Protein AF-0000000074167700 (afdb_homodimer)

Structure (mmCIF, N/CA/C/O backbone):
data_AF-0000000074167700-model_v1
#
loop_
_entity.id
_entity.type
_entity.pdbx_description
1 polymer 'Transcriptional regulator CadC'
#
loop_
_atom_site.group_PDB
_atom_site.id
_atom_site.type_symbol
_atom_site.label_atom_id
_atom_site.label_alt_id
_atom_site.label_comp_id
_atom_site.label_asym_id
_atom_site.label_entity_id
_atom_site.label_seq_id
_atom_site.pdbx_PDB_ins_code
_atom_site.Cartn_x
_atom_site.Cartn_y
_atom_site.Cartn_z
_atom_site.occupancy
_atom_site.B_iso_or_equiv
_atom_site.auth_seq_id
_atom_site.auth_comp_id
_atom_site.auth_asym_id
_atom_site.auth_atom_id
_atom_site.pdbx_PDB_model_num
ATOM 1 N N . MET A 1 1 ? 6.516 13.195 29.438 1 37.47 1 MET A N 1
ATOM 2 C CA . MET A 1 1 ? 7.531 13.234 28.391 1 37.47 1 MET A CA 1
ATOM 3 C C . MET A 1 1 ? 7.102 14.156 27.25 1 37.47 1 MET A C 1
ATOM 5 O O . MET A 1 1 ? 6.02 13.992 26.688 1 37.47 1 MET A O 1
ATOM 9 N N . SER A 1 2 ? 7.242 15.484 27.219 1 45.03 2 SER A N 1
ATOM 10 C CA . SER A 1 2 ? 7.039 16.531 26.219 1 45.03 2 SER A CA 1
ATOM 11 C C . SER A 1 2 ? 7.277 15.992 24.812 1 45.03 2 SER A C 1
ATOM 13 O O . SER A 1 2 ? 8.391 15.57 24.469 1 45.03 2 SER A O 1
ATOM 15 N N . TYR A 1 3 ? 6.512 15.07 24.344 1 54.78 3 TYR A N 1
ATOM 16 C CA . TYR A 1 3 ? 6.949 14.422 23.109 1 54.78 3 TYR A CA 1
ATOM 17 C C . TYR A 1 3 ? 7.379 15.453 22.078 1 54.78 3 TYR A C 1
ATOM 19 O O . TYR A 1 3 ? 6.617 16.375 21.75 1 54.78 3 TYR A O 1
ATOM 27 N N . GLU A 1 4 ? 8.68 15.789 22.125 1 70.62 4 GLU A N 1
ATOM 28 C CA . GLU A 1 4 ? 9.344 16.75 21.25 1 70.62 4 GLU A CA 1
ATOM 29 C C . GLU A 1 4 ? 8.758 16.719 19.844 1 70.62 4 GLU A C 1
ATOM 31 O O . GLU A 1 4 ? 8.984 17.625 19.047 1 70.62 4 GLU A O 1
ATOM 36 N N . ASN A 1 5 ? 7.805 15.938 19.641 1 80.5 5 ASN A N 1
ATOM 37 C CA . ASN A 1 5 ? 7.301 15.812 18.281 1 80.5 5 ASN A CA 1
ATOM 38 C C . ASN A 1 5 ? 5.828 16.203 18.188 1 80.5 5 ASN A C 1
ATOM 40 O O . ASN A 1 5 ? 5.141 15.852 17.234 1 80.5 5 ASN A O 1
ATOM 44 N N . ALA A 1 6 ? 5.344 16.875 19.312 1 86.44 6 ALA A N 1
ATOM 45 C CA . ALA A 1 6 ? 3.938 17.281 19.328 1 86.44 6 ALA A CA 1
ATOM 46 C C . ALA A 1 6 ? 3.789 18.766 19.625 1 86.44 6 ALA A C 1
ATOM 48 O O . ALA A 1 6 ? 4.719 19.391 20.141 1 86.44 6 ALA A O 1
ATOM 49 N N . CYS A 1 7 ? 2.598 19.266 19.312 1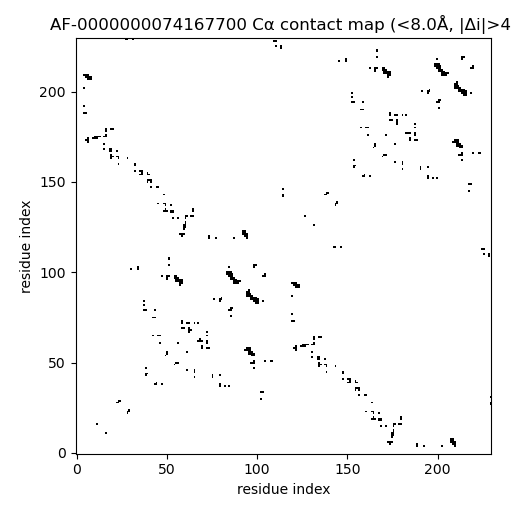 89.69 7 CYS A N 1
ATOM 50 C CA . CYS A 1 7 ? 2.283 20.656 19.656 1 89.69 7 CYS A CA 1
ATOM 51 C C . CYS A 1 7 ? 2.119 20.812 21.156 1 89.69 7 CYS A C 1
ATOM 53 O O . CYS A 1 7 ? 1.635 19.906 21.844 1 89.69 7 CYS A O 1
ATOM 55 N N . ASP A 1 8 ? 2.506 21.953 21.656 1 90.19 8 ASP A N 1
ATOM 56 C CA . ASP A 1 8 ? 2.359 22.25 23.062 1 90.19 8 ASP A CA 1
ATOM 57 C C . ASP A 1 8 ? 0.959 22.781 23.375 1 90.19 8 ASP A C 1
ATOM 59 O O . ASP A 1 8 ? 0.579 22.906 24.547 1 90.19 8 ASP A O 1
ATOM 63 N N . VAL A 1 9 ? 0.253 23.156 22.359 1 90.5 9 VAL A N 1
ATOM 64 C CA . VAL A 1 9 ? -1.129 23.609 22.469 1 90.5 9 VAL A CA 1
ATOM 65 C C . VAL A 1 9 ? -1.989 22.891 21.438 1 90.5 9 VAL A C 1
ATOM 67 O O . VAL A 1 9 ? -1.472 22.359 20.438 1 90.5 9 VAL A O 1
ATOM 70 N N . ILE A 1 10 ? -3.318 22.812 21.781 1 90.69 10 ILE A N 1
ATOM 71 C CA . ILE A 1 10 ? -4.234 22.234 20.797 1 90.69 10 ILE A CA 1
ATOM 72 C C . ILE A 1 10 ? -4.766 23.328 19.891 1 90.69 10 ILE A C 1
ATOM 74 O O . ILE A 1 10 ? -5.438 24.266 20.344 1 90.69 10 ILE A O 1
ATOM 78 N N . TYR A 1 11 ? -4.395 23.281 18.672 1 92.56 11 TYR A N 1
ATOM 79 C CA . TYR A 1 11 ? -4.828 24.25 17.672 1 92.56 11 TYR A CA 1
ATOM 80 C C . TYR A 1 11 ? -5.109 23.562 16.344 1 92.56 11 TYR A C 1
ATOM 82 O O . TYR A 1 11 ? -4.355 22.688 15.914 1 92.56 11 TYR A O 1
ATOM 90 N N . VAL A 1 12 ? -6.25 24.047 15.75 1 94.75 12 VAL A N 1
ATOM 91 C CA . VAL A 1 12 ? -6.652 23.406 14.5 1 94.75 12 VAL A CA 1
ATOM 92 C C . VAL A 1 12 ? -6.73 24.453 13.391 1 94.75 12 VAL A C 1
ATOM 94 O O . VAL A 1 12 ? -7.32 25.516 13.578 1 94.75 12 VAL A O 1
ATOM 97 N N . HIS A 1 13 ? -6.031 24.203 12.312 1 97.25 13 HIS A N 1
ATOM 98 C CA . HIS A 1 13 ? -6.191 25 11.102 1 97.25 13 HIS A CA 1
ATOM 99 C C . HIS A 1 13 ? -7.344 24.469 10.25 1 97.25 13 HIS A C 1
ATOM 101 O O . HIS A 1 13 ? -7.148 23.625 9.383 1 97.25 13 HIS A O 1
ATOM 107 N N . GLU A 1 14 ? -8.414 25.062 10.375 1 97.19 14 GLU A N 1
ATOM 108 C CA . GLU A 1 14 ? -9.656 24.547 9.797 1 97.19 14 GLU A CA 1
ATOM 109 C C . GLU A 1 14 ? -9.547 24.438 8.273 1 97.19 14 GLU A C 1
ATOM 111 O O . GLU A 1 14 ? -10.016 23.469 7.684 1 97.19 14 GLU A O 1
ATOM 116 N N . ASP A 1 15 ? -8.961 25.422 7.688 1 97.62 15 ASP A N 1
ATOM 117 C CA . ASP A 1 15 ? -8.852 25.438 6.23 1 97.62 15 ASP A CA 1
ATOM 118 C C . ASP A 1 15 ? -8 24.266 5.742 1 97.62 15 ASP A C 1
ATOM 120 O O . ASP A 1 15 ? -8.383 23.562 4.801 1 97.62 15 ASP A O 1
ATOM 124 N N . LYS A 1 16 ? -6.887 24.016 6.348 1 97.69 16 LYS A N 1
ATOM 125 C CA . LYS A 1 16 ? -6.008 22.922 5.973 1 97.69 16 LYS A CA 1
ATOM 126 C C . LYS A 1 16 ? -6.691 21.578 6.191 1 97.69 16 LYS A C 1
ATOM 128 O O . LYS A 1 16 ? -6.605 20.672 5.344 1 97.69 16 LYS A O 1
ATOM 133 N N . VAL A 1 17 ? -7.395 21.438 7.297 1 98.19 17 VAL A N 1
ATOM 134 C CA . VAL A 1 17 ? -8.078 20.203 7.637 1 98.19 17 VAL A CA 1
ATOM 135 C C . VAL A 1 17 ? -9.188 19.922 6.617 1 98.19 17 VAL A C 1
ATOM 137 O O . VAL A 1 17 ? -9.297 18.797 6.105 1 98.19 17 VAL A O 1
ATOM 140 N N . ASN A 1 18 ? -9.922 20.922 6.309 1 98 18 ASN A N 1
ATOM 141 C CA . ASN A 1 18 ? -11.016 20.781 5.355 1 98 18 ASN A CA 1
ATOM 142 C C . ASN A 1 18 ? -10.5 20.422 3.961 1 98 18 ASN A C 1
ATOM 144 O O . ASN A 1 18 ? -11.102 19.609 3.262 1 98 18 ASN A O 1
ATOM 148 N N . ASN A 1 19 ? -9.438 21.031 3.576 1 97.56 19 ASN A N 1
ATOM 149 C CA . ASN A 1 19 ? -8.836 20.734 2.283 1 97.56 19 ASN A CA 1
ATOM 150 C C . ASN A 1 19 ? -8.352 19.297 2.211 1 97.56 19 ASN A C 1
ATOM 152 O O . ASN A 1 19 ? -8.594 18.609 1.219 1 97.56 19 ASN A O 1
ATOM 156 N N . ALA A 1 20 ? -7.723 18.891 3.227 1 97.25 20 ALA A N 1
ATOM 157 C CA . ALA A 1 20 ? -7.227 17.531 3.281 1 97.25 20 ALA A CA 1
ATOM 158 C C . ALA A 1 20 ? -8.375 16.516 3.271 1 97.25 20 ALA A C 1
ATOM 160 O O . ALA A 1 20 ? -8.32 15.516 2.564 1 97.25 20 ALA A O 1
ATOM 161 N N . LEU A 1 21 ? -9.383 16.812 4.043 1 97.38 21 LEU A N 1
ATOM 162 C CA . LEU A 1 21 ? -10.531 15.906 4.109 1 97.38 21 LEU A CA 1
ATOM 163 C C . LEU A 1 21 ? -11.227 15.82 2.758 1 97.38 21 LEU A C 1
ATOM 165 O O . LEU A 1 21 ? -11.633 14.734 2.334 1 97.38 21 LEU A O 1
ATOM 169 N N . SER A 1 22 ? -11.359 17 2.164 1 97.25 22 SER A N 1
ATOM 170 C CA . SER A 1 22 ? -11.961 17 0.836 1 97.25 22 SER A CA 1
ATOM 171 C C . SER A 1 22 ? -11.133 16.203 -0.157 1 97.25 22 SER A C 1
ATOM 173 O O . SER A 1 22 ? -11.688 15.469 -0.984 1 97.25 22 SER A O 1
ATOM 175 N N . PHE A 1 23 ? -9.852 16.344 -0.097 1 94.88 23 PHE A N 1
ATOM 176 C CA . PHE A 1 23 ? -8.953 15.594 -0.974 1 94.88 23 PHE A CA 1
ATOM 177 C C . PHE A 1 23 ? -9.078 14.094 -0.734 1 94.88 23 PHE A C 1
ATOM 179 O O . PHE A 1 23 ? -9.133 13.312 -1.685 1 94.88 23 PHE A O 1
ATOM 186 N N . LEU A 1 24 ? -9.195 13.656 0.536 1 94.31 24 LEU A N 1
ATOM 187 C CA . LEU A 1 24 ? -9.297 12.242 0.884 1 94.31 24 LEU A CA 1
ATOM 188 C C . LEU A 1 24 ? -10.617 11.656 0.403 1 94.31 24 LEU A C 1
ATOM 190 O O . LEU A 1 24 ? -10.719 10.461 0.146 1 94.31 24 LEU A O 1
ATOM 194 N N . GLU A 1 25 ? -11.57 12.555 0.223 1 95.12 25 GLU A N 1
ATOM 195 C CA . GLU A 1 25 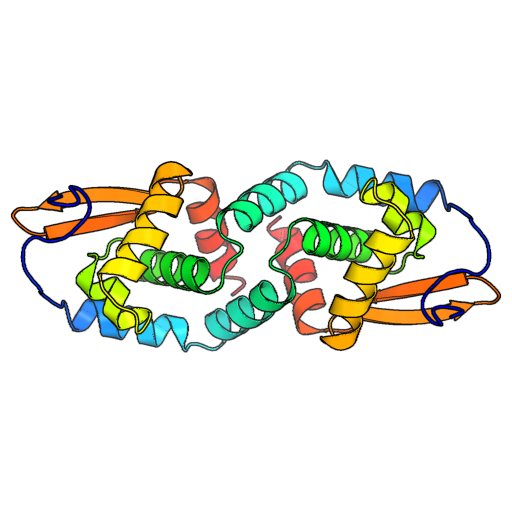? -12.906 12.086 -0.137 1 95.12 25 GLU A CA 1
ATOM 196 C C . GLU A 1 25 ? -13.094 12.07 -1.651 1 95.12 25 GLU A C 1
ATOM 198 O O . GLU A 1 25 ? -14.117 11.602 -2.15 1 95.12 25 GLU A O 1
ATOM 203 N N . ASP A 1 26 ? -12.102 12.609 -2.279 1 92.31 26 ASP A N 1
ATOM 204 C CA . ASP A 1 26 ? -12.273 12.617 -3.729 1 92.31 26 ASP A CA 1
ATOM 205 C C . ASP A 1 26 ? -12.156 11.203 -4.301 1 92.31 26 ASP A C 1
ATOM 207 O O . ASP A 1 26 ? -11.617 10.305 -3.648 1 92.31 26 ASP A O 1
ATOM 211 N N . ASP A 1 27 ? -12.672 10.953 -5.516 1 88.25 27 ASP A N 1
ATOM 212 C CA . ASP A 1 27 ? -12.805 9.617 -6.098 1 88.25 27 ASP A CA 1
ATOM 213 C C . ASP A 1 27 ? -11.43 8.969 -6.281 1 88.25 27 ASP A C 1
ATOM 215 O O . ASP A 1 27 ? -11.266 7.781 -5.992 1 88.25 27 ASP A O 1
ATOM 219 N N . LYS A 1 28 ? -10.531 9.695 -6.656 1 85.75 28 LYS A N 1
ATOM 220 C CA . LYS A 1 28 ? -9.195 9.156 -6.914 1 85.75 28 LYS A CA 1
ATOM 221 C C . LYS A 1 28 ? -8.523 8.703 -5.621 1 85.75 28 LYS A C 1
ATOM 223 O O . LYS A 1 28 ? -7.973 7.602 -5.555 1 85.75 28 LYS A O 1
ATOM 228 N N . SER A 1 29 ? -8.594 9.562 -4.633 1 89.19 29 SER A N 1
ATOM 229 C CA . SER A 1 29 ? -7.992 9.242 -3.344 1 89.19 29 SER A CA 1
ATOM 230 C C . SER A 1 29 ? -8.688 8.039 -2.699 1 89.19 29 SER A C 1
ATOM 232 O O . SER A 1 29 ? -8.023 7.148 -2.168 1 89.19 29 SER A O 1
ATOM 234 N N . LYS A 1 30 ? -9.914 8.047 -2.814 1 90.19 30 LYS A N 1
ATOM 235 C CA . LYS A 1 30 ? -10.688 6.945 -2.248 1 90.19 30 LYS A CA 1
ATOM 236 C C . LYS A 1 30 ? -10.336 5.625 -2.928 1 90.19 30 LYS A C 1
ATOM 238 O O . LYS A 1 30 ? -10.195 4.598 -2.262 1 90.19 30 LYS A O 1
ATOM 243 N N . LYS A 1 31 ? -10.258 5.664 -4.203 1 86.69 31 LYS A N 1
ATOM 244 C CA . LYS A 1 31 ? -9.898 4.465 -4.953 1 86.69 31 LYS A CA 1
ATOM 245 C C . LYS A 1 31 ? -8.516 3.961 -4.555 1 86.69 31 LYS A C 1
ATOM 247 O O . LYS A 1 31 ? -8.328 2.762 -4.344 1 86.69 31 LYS A O 1
ATOM 252 N N . LEU A 1 32 ? -7.641 4.852 -4.43 1 86.69 32 LEU A N 1
ATOM 253 C CA . LEU A 1 32 ? -6.277 4.504 -4.043 1 86.69 32 LEU A CA 1
ATOM 254 C C . LEU A 1 32 ? -6.25 3.891 -2.646 1 86.69 32 LEU A C 1
ATOM 256 O O . LEU A 1 32 ? -5.605 2.863 -2.428 1 86.69 32 LEU A O 1
ATOM 260 N N . LEU A 1 33 ? -6.965 4.5 -1.766 1 89.38 33 LEU A N 1
ATOM 261 C CA . LEU A 1 33 ? -7.02 4.02 -0.39 1 89.38 33 LEU A CA 1
ATOM 262 C C . LEU A 1 33 ? -7.652 2.633 -0.325 1 89.38 33 LEU A C 1
ATOM 264 O O . LEU A 1 33 ? -7.164 1.759 0.398 1 89.38 33 LEU A O 1
ATOM 268 N N . ASN A 1 34 ? -8.617 2.467 -1.117 1 88.38 34 ASN A N 1
ATOM 269 C CA . ASN A 1 34 ? -9.297 1.178 -1.15 1 88.38 34 ASN A CA 1
ATOM 270 C C . ASN A 1 34 ? -8.398 0.081 -1.711 1 88.38 34 ASN A C 1
ATOM 272 O O . ASN A 1 34 ? -8.367 -1.032 -1.184 1 88.38 34 ASN A O 1
ATOM 276 N N . ILE A 1 35 ? -7.672 0.417 -2.699 1 86.81 35 ILE A N 1
ATOM 277 C CA . ILE A 1 35 ? -6.766 -0.533 -3.334 1 86.81 35 ILE A CA 1
ATOM 278 C C . ILE A 1 35 ? -5.645 -0.901 -2.367 1 86.81 35 ILE A C 1
ATOM 280 O O . ILE A 1 35 ? -5.391 -2.082 -2.121 1 86.81 35 ILE A O 1
ATOM 284 N N . LEU A 1 36 ? -5.066 0.059 -1.82 1 86.31 36 LEU A N 1
ATOM 285 C CA . LEU A 1 36 ? -3.887 -0.182 -0.995 1 86.31 36 LEU A CA 1
ATOM 286 C C . LEU A 1 36 ? -4.27 -0.874 0.31 1 86.31 36 LEU A C 1
ATOM 288 O O . LEU A 1 36 ? -3.5 -1.682 0.837 1 86.31 36 LEU A O 1
ATOM 292 N N . LYS A 1 37 ? -5.422 -0.583 0.739 1 86.44 37 LYS A N 1
ATOM 293 C CA . LYS A 1 37 ? -5.922 -1.265 1.93 1 86.44 37 LYS A CA 1
ATOM 294 C C . LYS A 1 37 ? -6.004 -2.771 1.707 1 86.44 37 LYS A C 1
ATOM 296 O O . LYS A 1 37 ? -5.75 -3.555 2.625 1 86.44 37 LYS A O 1
ATOM 301 N N . LYS A 1 38 ? -6.262 -3.121 0.546 1 88.12 38 LYS A N 1
ATOM 302 C CA . LYS A 1 38 ? -6.461 -4.531 0.224 1 88.12 38 LYS A CA 1
ATOM 303 C C . LYS A 1 38 ? -5.125 -5.25 0.061 1 88.12 38 LYS A C 1
ATOM 305 O O . LYS A 1 38 ? -5.035 -6.461 0.28 1 88.12 38 LYS A O 1
ATOM 310 N N . ILE A 1 39 ? -4.141 -4.48 -0.244 1 89.62 39 ILE A N 1
ATOM 311 C CA . ILE A 1 39 ? -2.912 -5.172 -0.624 1 89.62 39 ILE A CA 1
ATOM 312 C C . ILE A 1 39 ? -1.733 -4.598 0.159 1 89.62 39 ILE A C 1
ATOM 314 O O . ILE A 1 39 ? -0.577 -4.77 -0.232 1 89.62 39 ILE A O 1
ATOM 318 N N . CYS A 1 40 ? -2.061 -3.895 1.203 1 86 40 CYS A N 1
ATOM 319 C CA . CYS A 1 40 ? -1.018 -3.25 1.994 1 86 40 CYS A CA 1
ATOM 320 C C . CYS A 1 40 ? -0.248 -4.273 2.818 1 86 40 CYS A C 1
ATOM 322 O O . CYS A 1 40 ? -0.392 -4.328 4.043 1 86 40 CYS A O 1
ATOM 324 N N . ASP A 1 41 ? 0.54 -5.082 2.273 1 88.56 41 ASP A N 1
ATOM 325 C CA . ASP A 1 41 ? 1.424 -6.121 2.787 1 88.56 41 ASP A CA 1
ATOM 326 C C . ASP A 1 41 ? 2.486 -6.5 1.757 1 88.56 41 ASP A C 1
ATOM 328 O O . ASP A 1 41 ? 2.186 -6.625 0.567 1 88.56 41 ASP A O 1
ATOM 332 N N . GLU A 1 42 ? 3.668 -6.598 2.264 1 89.88 42 GLU A N 1
ATOM 333 C CA . GLU A 1 42 ? 4.773 -6.848 1.343 1 89.88 42 GLU A CA 1
ATOM 334 C C . GLU A 1 42 ? 4.516 -8.102 0.506 1 89.88 42 GLU A C 1
ATOM 336 O O . GLU A 1 42 ? 4.723 -8.094 -0.709 1 89.88 42 GLU A O 1
ATOM 341 N N . LYS A 1 43 ? 4.09 -9.117 1.116 1 94.19 43 LYS A N 1
ATOM 342 C CA . LYS A 1 43 ? 3.861 -10.375 0.415 1 94.19 43 LYS A CA 1
ATOM 343 C C . LYS A 1 43 ? 2.721 -10.242 -0.59 1 94.19 43 LYS A C 1
ATOM 345 O O . LYS A 1 43 ? 2.824 -10.727 -1.721 1 94.19 43 LYS A O 1
ATOM 350 N N . LYS A 1 44 ? 1.685 -9.578 -0.143 1 94.06 44 LYS A N 1
ATOM 351 C CA . LYS A 1 44 ? 0.539 -9.375 -1.026 1 94.06 44 LYS A CA 1
ATOM 352 C C . LYS A 1 44 ? 0.921 -8.539 -2.24 1 94.06 44 LYS A C 1
ATOM 354 O O . LYS A 1 44 ? 0.472 -8.805 -3.355 1 94.06 44 LYS A O 1
ATOM 359 N N . LEU A 1 45 ? 1.735 -7.59 -1.989 1 92.88 45 LEU A N 1
ATOM 360 C CA . LEU A 1 45 ? 2.188 -6.738 -3.082 1 92.88 45 LEU A CA 1
ATOM 361 C C . LEU A 1 45 ? 3.031 -7.527 -4.078 1 92.88 45 LEU A C 1
ATOM 363 O O . LEU A 1 45 ? 2.883 -7.367 -5.289 1 92.88 45 LEU A O 1
ATOM 367 N N . LYS A 1 46 ? 3.881 -8.32 -3.578 1 95.69 46 LYS A N 1
ATOM 368 C CA . LYS A 1 46 ? 4.707 -9.148 -4.445 1 95.69 46 LYS A CA 1
ATOM 369 C C . LYS A 1 46 ? 3.854 -10.117 -5.262 1 95.69 46 LYS A C 1
ATOM 371 O O . LYS A 1 46 ? 4.117 -10.336 -6.445 1 95.69 46 LYS A O 1
ATOM 376 N N . ILE A 1 47 ? 2.869 -10.617 -4.605 1 97.19 47 ILE A N 1
ATOM 377 C CA . ILE A 1 47 ? 1.943 -11.508 -5.297 1 97.19 47 ILE A CA 1
ATOM 378 C C . ILE A 1 47 ? 1.26 -10.758 -6.438 1 97.19 47 ILE A C 1
ATOM 380 O O . ILE A 1 47 ? 1.236 -11.234 -7.574 1 97.19 47 ILE A O 1
ATOM 384 N N . ILE A 1 48 ? 0.765 -9.562 -6.125 1 95.44 48 ILE A N 1
ATOM 385 C CA . ILE A 1 48 ? 0.021 -8.773 -7.098 1 95.44 48 ILE A CA 1
ATOM 386 C C . ILE A 1 48 ? 0.928 -8.406 -8.266 1 95.44 48 ILE A C 1
ATOM 388 O O . ILE A 1 48 ? 0.555 -8.586 -9.43 1 95.44 48 ILE A O 1
ATOM 392 N N . LEU A 1 49 ? 2.094 -7.984 -8 1 93.94 49 LEU A N 1
ATOM 393 C CA . LEU A 1 49 ? 3.023 -7.602 -9.055 1 93.94 49 LEU A CA 1
ATOM 394 C C . LEU A 1 49 ? 3.406 -8.805 -9.914 1 93.94 49 LEU A C 1
ATOM 396 O O . LEU A 1 49 ? 3.533 -8.688 -11.133 1 93.94 49 LEU A O 1
ATOM 400 N N . SER A 1 50 ? 3.59 -9.945 -9.297 1 97.06 50 SER A N 1
ATOM 401 C CA . SER A 1 50 ? 3.92 -11.156 -10.031 1 97.06 50 SER A CA 1
ATOM 402 C C . SER A 1 50 ? 2.797 -11.547 -10.992 1 97.06 50 SER A C 1
ATOM 404 O O . SER A 1 50 ? 3.053 -11.961 -12.125 1 97.06 50 SER A O 1
ATOM 406 N N . LEU A 1 51 ? 1.592 -11.352 -10.547 1 96.94 51 LEU A N 1
ATOM 407 C CA . LEU A 1 51 ? 0.43 -11.719 -11.352 1 96.94 51 LEU A CA 1
ATOM 408 C C . LEU A 1 51 ? 0.183 -10.695 -12.445 1 96.94 51 LEU A C 1
ATOM 410 O O . LEU A 1 51 ? -0.412 -11.016 -13.477 1 96.94 51 LEU A O 1
ATOM 414 N N . ILE A 1 52 ? 0.568 -9.5 -12.156 1 93.69 52 ILE A N 1
ATOM 415 C CA . ILE A 1 52 ? 0.511 -8.492 -13.203 1 93.69 52 ILE A CA 1
ATOM 416 C C . ILE A 1 52 ? 1.46 -8.875 -14.336 1 93.69 52 ILE A C 1
ATOM 418 O O . ILE A 1 52 ? 1.121 -8.734 -15.516 1 93.69 52 ILE A O 1
ATOM 422 N N . LYS A 1 53 ? 2.564 -9.391 -14 1 94.19 53 LYS A N 1
ATOM 423 C CA . LYS A 1 53 ? 3.59 -9.75 -14.969 1 94.19 53 LYS A CA 1
ATOM 424 C C . LYS A 1 53 ? 3.199 -11.016 -15.734 1 94.19 53 LYS A C 1
ATOM 426 O O . LYS A 1 53 ? 3.371 -11.086 -16.953 1 94.19 53 LYS A O 1
ATOM 431 N N . GLU A 1 54 ? 2.654 -12.094 -15.109 1 96.25 54 GLU A N 1
ATOM 432 C CA . GLU A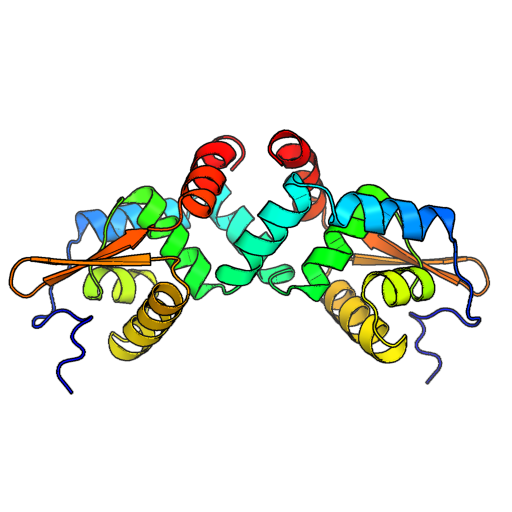 1 54 ? 2.434 -13.406 -15.703 1 96.25 54 GLU A CA 1
ATOM 433 C C . GLU A 1 54 ? 0.945 -13.703 -15.859 1 96.25 54 GLU A C 1
ATOM 435 O O . GLU A 1 54 ? 0.564 -14.781 -16.312 1 96.25 54 GLU A O 1
ATOM 440 N N . ASP A 1 55 ? 0.069 -12.766 -15.57 1 95.5 55 ASP A N 1
ATOM 441 C CA . ASP A 1 55 ? -1.383 -12.844 -15.703 1 95.5 55 ASP A CA 1
ATOM 442 C C . ASP A 1 55 ? -1.965 -13.883 -14.742 1 95.5 55 ASP A C 1
ATOM 444 O O . ASP A 1 55 ? -3.033 -13.68 -14.164 1 95.5 55 ASP A O 1
ATOM 448 N N . GLU A 1 56 ? -1.293 -15.148 -14.719 1 97.62 56 GLU A N 1
ATOM 449 C CA . GLU A 1 56 ? -1.702 -16.188 -13.781 1 97.62 56 GLU A CA 1
ATOM 450 C C . GLU A 1 56 ? -0.5 -16.984 -13.281 1 97.62 56 GLU A C 1
ATOM 452 O O . GLU A 1 56 ? 0.471 -17.188 -14.016 1 97.62 56 GLU A O 1
ATOM 457 N N . LEU A 1 57 ? -0.613 -17.484 -12.023 1 98.31 57 LEU A N 1
ATOM 458 C CA . LEU A 1 57 ? 0.416 -18.297 -11.383 1 98.31 57 LEU A CA 1
ATOM 459 C C . LEU A 1 57 ? -0.209 -19.328 -10.453 1 98.31 57 LEU A C 1
ATOM 461 O O . LEU A 1 57 ? -1.253 -19.078 -9.852 1 98.31 57 LEU A O 1
ATOM 465 N N . CYS A 1 58 ? 0.416 -20.469 -10.375 1 97.62 58 CYS A N 1
ATOM 466 C CA . CYS A 1 58 ? -0.087 -21.438 -9.422 1 97.62 58 CYS A CA 1
ATOM 467 C C . CYS A 1 58 ? 0.538 -21.234 -8.047 1 97.62 58 CYS A C 1
ATOM 469 O O . CYS A 1 58 ? 1.501 -20.484 -7.902 1 97.62 58 CYS A O 1
ATOM 471 N N . VAL A 1 59 ? 0.053 -21.891 -7.062 1 96.69 59 VAL A N 1
ATOM 472 C CA . VAL A 1 59 ? 0.49 -21.734 -5.68 1 96.69 59 VAL A CA 1
ATOM 473 C C . VAL A 1 59 ? 1.974 -22.078 -5.562 1 96.69 59 VAL A C 1
ATOM 475 O O . VAL A 1 59 ? 2.725 -21.391 -4.867 1 96.69 59 VAL A O 1
ATOM 478 N N . CYS A 1 60 ? 2.393 -23.094 -6.262 1 97.12 60 CYS A N 1
ATOM 479 C CA . CYS A 1 60 ? 3.783 -23.531 -6.223 1 97.12 60 CYS A CA 1
ATOM 480 C C . CYS A 1 60 ? 4.707 -22.438 -6.758 1 97.12 60 CYS A C 1
ATOM 482 O O . CYS A 1 60 ? 5.742 -22.141 -6.156 1 97.12 60 CYS A O 1
ATOM 484 N N . ASP A 1 61 ? 4.324 -21.906 -7.871 1 98.31 61 ASP A N 1
ATOM 485 C CA . ASP A 1 61 ? 5.109 -20.812 -8.453 1 98.31 61 ASP A CA 1
ATOM 486 C C . ASP A 1 61 ? 5.234 -19.641 -7.477 1 98.31 61 ASP A C 1
ATOM 488 O O . ASP A 1 61 ? 6.332 -19.125 -7.254 1 98.31 61 ASP A O 1
ATOM 492 N N . ILE A 1 62 ? 4.148 -19.25 -6.883 1 98.31 62 ILE A N 1
ATOM 493 C CA . ILE A 1 62 ? 4.098 -18.078 -6.004 1 98.31 62 ILE A CA 1
ATOM 494 C C . ILE A 1 62 ? 4.91 -18.359 -4.738 1 98.31 62 ILE A C 1
ATOM 496 O O . ILE A 1 62 ? 5.598 -17.469 -4.227 1 98.31 62 ILE A O 1
ATOM 500 N N . SER A 1 63 ? 4.812 -19.531 -4.258 1 97.81 63 SER A N 1
ATOM 501 C CA . SER A 1 63 ? 5.582 -19.906 -3.072 1 97.81 63 SER A CA 1
ATOM 502 C C . SER A 1 63 ? 7.078 -19.719 -3.303 1 97.81 63 SER A C 1
ATOM 504 O O . SER A 1 63 ? 7.793 -19.25 -2.42 1 97.81 63 SER A O 1
ATOM 506 N N . LEU A 1 64 ? 7.523 -20.078 -4.461 1 97.94 64 LEU A N 1
ATOM 507 C CA . LEU A 1 64 ? 8.93 -19.922 -4.797 1 97.94 64 LEU A CA 1
ATOM 508 C C . LEU A 1 64 ? 9.297 -18.438 -4.945 1 97.94 64 LEU A C 1
ATOM 510 O O . LEU A 1 64 ? 10.352 -18.016 -4.477 1 97.94 64 LEU A O 1
ATOM 514 N N . ILE A 1 65 ? 8.453 -17.75 -5.582 1 98.12 65 ILE A N 1
ATOM 515 C CA . ILE A 1 65 ? 8.688 -16.328 -5.801 1 98.12 65 ILE A CA 1
ATOM 516 C C . ILE A 1 65 ? 8.82 -15.609 -4.457 1 98.12 65 ILE A C 1
ATOM 518 O O . ILE A 1 65 ? 9.688 -14.75 -4.285 1 98.12 65 ILE A O 1
ATOM 522 N N . LEU A 1 66 ? 7.984 -15.969 -3.486 1 97.62 66 LEU A N 1
ATOM 523 C CA . LEU A 1 66 ? 7.934 -15.312 -2.182 1 97.62 66 LEU A CA 1
ATOM 524 C C . LEU A 1 66 ? 8.969 -15.922 -1.233 1 97.62 66 LEU A C 1
ATOM 526 O O . LEU A 1 66 ? 9.227 -15.367 -0.16 1 97.62 66 LEU A O 1
ATOM 530 N N . LYS A 1 67 ? 9.516 -17.016 -1.649 1 97.56 67 LYS A N 1
ATOM 531 C CA . LYS A 1 67 ? 10.414 -17.766 -0.778 1 97.56 67 LYS A CA 1
ATOM 532 C C . LYS A 1 67 ? 9.727 -18.125 0.535 1 97.56 67 LYS A C 1
ATOM 534 O O . LYS A 1 67 ? 10.289 -17.938 1.612 1 97.56 67 LYS A O 1
ATOM 539 N N . MET A 1 68 ? 8.555 -18.688 0.413 1 97 68 MET A N 1
ATOM 540 C CA . MET A 1 68 ? 7.73 -19.109 1.541 1 97 68 MET A CA 1
ATOM 541 C C . MET A 1 68 ? 7.199 -20.531 1.323 1 97 68 MET A C 1
ATOM 543 O O . MET A 1 68 ? 7.211 -21.031 0.199 1 97 68 MET A O 1
ATOM 547 N N . SER A 1 69 ? 6.691 -21.078 2.361 1 95.75 69 SER A N 1
ATOM 548 C CA . SER A 1 69 ? 6.078 -22.391 2.248 1 95.75 69 SER A CA 1
ATOM 549 C C . SER A 1 69 ? 4.766 -22.328 1.475 1 95.75 69 SER A C 1
ATOM 551 O O . SER A 1 69 ? 4.133 -21.266 1.403 1 95.75 69 SER A O 1
ATOM 553 N N . ILE A 1 70 ? 4.395 -23.453 0.943 1 94.62 70 ILE A N 1
ATOM 554 C CA . ILE A 1 70 ? 3.117 -23.562 0.246 1 94.62 70 ILE A CA 1
ATOM 555 C C . ILE A 1 70 ? 1.975 -23.234 1.201 1 94.62 70 ILE A C 1
ATOM 557 O O . ILE A 1 70 ? 1.024 -22.547 0.823 1 94.62 70 ILE A O 1
ATOM 561 N N . ALA A 1 71 ? 2.113 -23.625 2.398 1 93.62 71 ALA A N 1
ATOM 562 C CA . ALA A 1 71 ? 1.086 -23.375 3.404 1 93.62 71 ALA A CA 1
ATOM 563 C C . ALA A 1 71 ? 0.922 -21.891 3.662 1 93.62 71 ALA A C 1
ATOM 565 O O . ALA A 1 71 ? -0.198 -21.375 3.668 1 93.62 71 ALA A O 1
ATOM 566 N N . SER A 1 72 ? 2.01 -21.203 3.936 1 95.06 72 SER A N 1
ATOM 567 C CA . SER A 1 72 ? 1.979 -19.766 4.176 1 95.06 72 SER A CA 1
ATOM 568 C C . SER A 1 72 ? 1.481 -19 2.947 1 95.06 72 SER A C 1
ATOM 570 O O . SER A 1 72 ? 0.674 -18.078 3.066 1 95.06 72 SER A O 1
ATOM 572 N N . THR A 1 73 ? 2.02 -19.438 1.869 1 96.25 73 THR A N 1
ATOM 573 C CA . THR A 1 73 ? 1.587 -18.828 0.613 1 96.25 73 THR A CA 1
ATOM 574 C C . THR A 1 73 ? 0.084 -19.016 0.417 1 96.25 73 THR A C 1
ATOM 576 O O . THR A 1 73 ? -0.62 -18.062 0.076 1 96.25 73 THR A O 1
ATOM 579 N N . SER A 1 74 ? -0.377 -20.188 0.648 1 94 74 SER A N 1
ATOM 580 C CA . SER A 1 74 ? -1.802 -20.469 0.523 1 94 74 SER A CA 1
ATOM 581 C C . SER A 1 74 ? -2.629 -19.594 1.448 1 94 74 SER A C 1
ATOM 583 O O . SER A 1 74 ? -3.719 -19.141 1.08 1 94 74 SER A O 1
ATOM 585 N N . HIS A 1 75 ? -2.104 -19.359 2.555 1 94.88 75 HIS A N 1
ATOM 586 C CA . HIS A 1 75 ? -2.779 -18.484 3.504 1 94.88 75 HIS A CA 1
ATOM 587 C C . HIS A 1 75 ? -2.959 -17.078 2.924 1 94.88 75 HIS A C 1
ATOM 589 O O . HIS A 1 75 ? -4.062 -16.531 2.943 1 94.88 75 HIS A O 1
ATOM 595 N N . HIS A 1 76 ? -1.934 -16.484 2.406 1 95.5 76 HIS A N 1
ATOM 596 C CA . HIS A 1 76 ? -2.006 -15.156 1.801 1 95.5 76 HIS A CA 1
ATOM 597 C C . HIS A 1 76 ? -2.959 -15.141 0.611 1 95.5 76 HIS A C 1
ATOM 599 O O . HIS A 1 76 ? -3.738 -14.203 0.442 1 95.5 76 HIS A O 1
ATOM 605 N N . LEU A 1 77 ? -2.863 -16.188 -0.191 1 96.62 77 LEU A N 1
ATOM 606 C CA . LEU A 1 77 ? -3.729 -16.281 -1.363 1 96.62 77 LEU A CA 1
ATOM 607 C C . LEU A 1 77 ? -5.191 -16.391 -0.952 1 96.62 77 LEU A C 1
ATOM 609 O O . LEU A 1 77 ? -6.066 -15.797 -1.582 1 96.62 77 LEU A O 1
ATOM 613 N N . ARG A 1 78 ? -5.414 -17.125 0.062 1 95.25 78 ARG A N 1
ATOM 614 C CA . ARG A 1 78 ? -6.773 -17.266 0.58 1 95.25 78 ARG A CA 1
ATOM 615 C C . ARG A 1 78 ? -7.316 -15.922 1.067 1 95.25 78 ARG A C 1
ATOM 617 O O . ARG A 1 78 ? -8.477 -15.594 0.817 1 95.25 78 ARG A O 1
ATOM 624 N N . LEU A 1 79 ? -6.516 -15.211 1.786 1 94.19 79 LEU A N 1
ATOM 625 C CA . LEU A 1 79 ? -6.926 -13.898 2.266 1 94.19 79 LEU A CA 1
ATOM 626 C C . LEU A 1 79 ? -7.266 -12.977 1.099 1 94.19 79 LEU A C 1
ATOM 628 O O . LEU A 1 79 ? -8.297 -12.297 1.117 1 94.19 79 LEU A O 1
ATOM 632 N N . LEU A 1 80 ? -6.438 -12.977 0.119 1 96.12 80 LEU A N 1
ATOM 633 C CA . LEU A 1 80 ? -6.656 -12.141 -1.056 1 96.12 80 LEU A CA 1
ATOM 634 C C . LEU A 1 80 ? -7.895 -12.594 -1.823 1 96.12 80 LEU A C 1
ATOM 636 O O . LEU A 1 80 ? -8.602 -11.766 -2.404 1 96.12 80 LEU A O 1
ATOM 640 N N . TYR A 1 81 ? -8.086 -13.891 -1.833 1 96.31 81 TYR A N 1
ATOM 641 C CA . TYR A 1 81 ? -9.289 -14.445 -2.451 1 96.31 81 TYR A CA 1
ATOM 642 C C . TYR A 1 81 ? -10.539 -14.016 -1.698 1 96.31 81 TYR A C 1
ATOM 644 O O . TYR A 1 81 ? -11.508 -13.539 -2.303 1 96.31 81 TYR A O 1
ATOM 652 N N . LYS A 1 82 ? -10.523 -14.109 -0.404 1 94.81 82 LYS A N 1
ATOM 653 C CA . LYS A 1 82 ? -11.664 -13.766 0.439 1 94.81 82 LYS A CA 1
ATOM 654 C C . LYS A 1 82 ? -12 -12.281 0.317 1 94.81 82 LYS A C 1
ATOM 656 O O . LYS A 1 82 ? -13.172 -11.898 0.379 1 94.81 82 LYS A O 1
ATOM 661 N N . ASN A 1 83 ? -10.977 -11.508 0.065 1 93.31 83 ASN A N 1
ATOM 662 C CA . ASN A 1 83 ? -11.172 -10.07 -0.054 1 93.31 83 ASN A CA 1
ATOM 663 C C . ASN A 1 83 ? -11.453 -9.656 -1.496 1 93.31 83 ASN A C 1
ATOM 665 O O . ASN A 1 83 ? -11.383 -8.477 -1.836 1 93.31 83 ASN A O 1
ATOM 669 N N . GLU A 1 84 ? -11.633 -10.602 -2.334 1 95.44 84 GLU A N 1
ATOM 670 C CA . GLU A 1 84 ? -12.078 -10.414 -3.711 1 95.44 84 GLU A CA 1
ATOM 671 C C . GLU A 1 84 ? -11.008 -9.727 -4.551 1 95.44 84 GLU A C 1
ATOM 673 O O . GLU A 1 84 ? -11.32 -9.016 -5.508 1 95.44 84 GLU A O 1
ATOM 678 N N . VAL A 1 85 ? -9.836 -9.906 -4.156 1 96.81 85 VAL A N 1
ATOM 679 C CA . VAL A 1 85 ? -8.711 -9.375 -4.91 1 96.81 85 VAL A CA 1
ATOM 680 C C . VAL A 1 85 ? -8.289 -10.375 -5.984 1 96.81 85 VAL A C 1
ATOM 682 O O . VAL A 1 85 ? -8.086 -10 -7.141 1 96.81 85 VAL A O 1
ATOM 685 N N . LEU A 1 86 ? -8.211 -11.594 -5.609 1 97.88 86 LEU A N 1
ATOM 686 C CA . LEU A 1 86 ? -7.809 -12.672 -6.512 1 97.88 86 LEU A CA 1
ATOM 687 C C . LEU A 1 86 ? -8.961 -13.648 -6.742 1 97.88 86 LEU A C 1
ATOM 689 O O . LEU A 1 86 ? -9.906 -13.68 -5.957 1 97.88 86 LEU A O 1
ATOM 693 N N . ASP A 1 87 ? -8.898 -14.336 -7.742 1 97.81 87 ASP A N 1
ATOM 694 C CA . ASP A 1 87 ? -9.664 -15.547 -8.016 1 97.81 87 ASP A CA 1
ATOM 695 C C . ASP A 1 87 ? -8.773 -16.656 -8.555 1 97.81 87 ASP A C 1
ATOM 697 O O . ASP A 1 87 ? -7.578 -16.453 -8.781 1 97.81 87 ASP A O 1
ATOM 701 N N . PHE A 1 88 ? -9.297 -17.875 -8.609 1 97.12 88 PHE A N 1
ATOM 702 C CA . PHE A 1 88 ? -8.484 -18.969 -9.141 1 97.12 88 PHE A CA 1
ATOM 703 C C . PHE A 1 88 ? -9.359 -20 -9.852 1 97.12 88 PHE A C 1
ATOM 705 O O . PHE A 1 88 ? -10.578 -20 -9.695 1 97.12 88 PHE A O 1
ATOM 712 N N . TYR A 1 89 ? -8.75 -20.703 -10.703 1 96.38 89 TYR A N 1
ATOM 713 C CA . TYR A 1 89 ? -9.367 -21.875 -11.328 1 96.38 89 TYR A CA 1
ATOM 714 C C . TYR A 1 89 ? -8.438 -23.078 -11.258 1 96.38 89 TYR A C 1
ATOM 716 O O . TYR A 1 89 ? -7.234 -22.922 -11.039 1 96.38 89 TYR A O 1
ATOM 724 N N . LYS A 1 90 ? -9.062 -24.25 -11.406 1 94.12 90 LYS A N 1
ATOM 725 C CA . LYS A 1 90 ? -8.289 -25.484 -11.391 1 94.12 90 LYS A CA 1
ATOM 726 C C . LYS A 1 90 ? -8.109 -26.047 -12.805 1 94.12 90 LYS A C 1
ATOM 728 O O . LYS A 1 90 ? -9.039 -26.016 -13.609 1 94.12 90 LYS A O 1
ATOM 733 N N . ASP A 1 91 ? -6.953 -26.406 -13.07 1 93.5 91 ASP A N 1
ATOM 734 C CA . ASP A 1 91 ? -6.617 -27.188 -14.258 1 93.5 91 ASP A CA 1
ATOM 735 C C . ASP A 1 91 ? -5.918 -28.484 -13.891 1 93.5 91 ASP A C 1
ATOM 737 O O . ASP A 1 91 ? -4.715 -28.5 -13.617 1 93.5 91 ASP A O 1
ATOM 741 N N . GLY A 1 92 ? -6.723 -29.5 -13.906 1 92.69 92 GLY A N 1
ATOM 742 C CA . GLY A 1 92 ? -6.188 -30.734 -13.383 1 92.69 92 GLY A CA 1
ATOM 743 C C . GLY A 1 92 ? -5.816 -30.656 -11.914 1 92.69 92 GLY A C 1
ATOM 744 O O . GLY A 1 92 ? -6.656 -30.328 -11.07 1 92.69 92 GLY A O 1
ATOM 745 N N . LYS A 1 93 ? -4.531 -30.891 -11.664 1 93.12 93 LYS A N 1
ATOM 746 C CA . LYS A 1 93 ? -4.043 -30.906 -10.281 1 93.12 93 LYS A CA 1
ATOM 747 C C . LYS A 1 93 ? -3.48 -29.531 -9.891 1 93.12 93 LYS A C 1
ATOM 749 O O . LYS A 1 93 ? -2.934 -29.375 -8.797 1 93.12 93 LYS A O 1
ATOM 754 N N . MET A 1 94 ? -3.646 -28.641 -10.742 1 94.5 94 MET A N 1
ATOM 755 C CA . MET A 1 94 ? -3.033 -27.344 -10.523 1 94.5 94 MET A CA 1
ATOM 756 C C . MET A 1 94 ? -4.094 -26.281 -10.203 1 94.5 94 MET A C 1
ATOM 758 O O . MET A 1 94 ? -5.176 -26.297 -10.789 1 94.5 94 MET A O 1
ATOM 762 N N . ALA A 1 95 ? -3.803 -25.422 -9.258 1 95.94 95 ALA A N 1
ATOM 763 C CA . ALA A 1 95 ? -4.625 -24.25 -8.977 1 95.94 95 ALA A CA 1
ATOM 764 C C . ALA A 1 95 ? -3.938 -22.969 -9.438 1 95.94 95 ALA A C 1
ATOM 766 O O . ALA A 1 95 ? -2.865 -22.609 -8.945 1 95.94 95 ALA A O 1
ATOM 767 N N . TYR A 1 96 ? -4.605 -22.25 -10.352 1 97.31 96 TYR A N 1
ATOM 768 C CA . TYR A 1 96 ? -4.02 -21.047 -10.922 1 97.31 96 TYR A CA 1
ATOM 769 C C . TYR A 1 96 ? -4.766 -19.797 -10.453 1 97.31 96 TYR A C 1
ATOM 771 O O . TYR A 1 96 ? -5.988 -19.719 -10.586 1 97.31 96 TYR A O 1
ATOM 779 N N . TYR A 1 97 ? -3.971 -18.859 -9.914 1 98.06 97 TYR A N 1
ATOM 780 C CA . TYR A 1 97 ? -4.523 -17.609 -9.398 1 98.06 97 TYR A CA 1
ATOM 781 C C . TYR A 1 97 ? -4.328 -16.484 -10.398 1 98.06 97 TYR A C 1
ATOM 783 O O . TYR A 1 97 ? -3.35 -16.469 -11.141 1 98.06 97 TYR A O 1
ATOM 791 N N . PHE A 1 98 ? -5.293 -15.547 -10.367 1 97.94 98 PHE A N 1
ATOM 792 C CA . PHE A 1 98 ? -5.234 -14.344 -11.188 1 97.94 98 PHE A CA 1
ATOM 793 C C . PHE A 1 98 ? -5.93 -13.18 -10.492 1 97.94 98 PHE A C 1
ATOM 795 O O . PHE A 1 98 ? -6.699 -13.383 -9.555 1 97.94 98 PHE A O 1
ATOM 802 N N . ILE A 1 99 ? -5.641 -11.984 -10.891 1 97.38 99 ILE A N 1
ATOM 803 C CA . ILE A 1 99 ? -6.238 -10.797 -10.281 1 97.38 99 ILE A CA 1
ATOM 804 C C . ILE A 1 99 ? -7.684 -10.648 -10.758 1 97.38 99 ILE A C 1
ATOM 806 O O . ILE A 1 99 ? -7.945 -10.586 -11.961 1 97.38 99 ILE A O 1
ATOM 810 N N . LYS A 1 100 ? -8.531 -10.648 -9.812 1 97.25 100 LYS A N 1
ATOM 811 C CA . LYS A 1 100 ? -9.953 -10.516 -10.086 1 97.25 100 LYS A CA 1
ATOM 812 C C . LYS A 1 100 ? -10.398 -9.062 -10.031 1 97.25 100 LYS A C 1
ATOM 814 O O . LYS A 1 100 ? -11.25 -8.633 -10.812 1 97.25 100 LYS A O 1
ATOM 819 N N . ASP A 1 101 ? -9.852 -8.297 -9.156 1 95.75 101 ASP A N 1
ATOM 820 C CA . ASP A 1 101 ? -10.234 -6.91 -8.906 1 95.75 101 ASP A CA 1
ATOM 821 C C . ASP A 1 101 ? -9.797 -6.004 -10.055 1 95.75 101 ASP A C 1
ATOM 823 O O . ASP A 1 101 ? -8.609 -5.742 -10.234 1 95.75 101 ASP A O 1
ATOM 827 N N . ASP A 1 102 ? -10.711 -5.461 -10.742 1 92.5 102 ASP A N 1
ATOM 828 C CA . ASP A 1 102 ? -10.438 -4.629 -11.906 1 92.5 102 ASP A CA 1
ATOM 829 C C . ASP A 1 102 ? -9.734 -3.334 -11.508 1 92.5 102 ASP A C 1
ATOM 831 O O . ASP A 1 102 ? -8.914 -2.809 -12.266 1 92.5 102 ASP A O 1
ATOM 835 N N . GLU A 1 103 ? -10.117 -2.857 -10.383 1 89.5 103 GLU A N 1
ATOM 836 C CA . GLU A 1 103 ? -9.508 -1.61 -9.93 1 89.5 103 GLU A CA 1
ATOM 837 C C . GLU A 1 103 ? -8.008 -1.782 -9.695 1 89.5 103 GLU A C 1
ATOM 839 O O . GLU A 1 103 ? -7.215 -0.92 -10.078 1 89.5 103 GLU A O 1
ATOM 844 N N . ILE A 1 104 ? -7.695 -2.92 -9.133 1 91.06 104 ILE A N 1
ATOM 845 C CA . ILE A 1 104 ? -6.289 -3.207 -8.875 1 91.06 104 ILE A CA 1
ATOM 846 C C . ILE A 1 104 ? -5.559 -3.422 -10.203 1 91.06 104 ILE A C 1
ATOM 848 O O . ILE A 1 104 ? -4.457 -2.9 -10.398 1 91.06 104 ILE A O 1
ATOM 852 N N . ARG A 1 105 ? -6.137 -4.133 -11.055 1 90 105 ARG A N 1
ATOM 853 C CA . ARG A 1 105 ? -5.535 -4.375 -12.367 1 90 105 ARG A CA 1
ATOM 854 C C . ARG A 1 105 ? -5.281 -3.064 -13.102 1 90 105 ARG A C 1
ATOM 856 O O . ARG A 1 105 ? -4.199 -2.857 -13.656 1 90 105 ARG A O 1
ATOM 863 N N . GLU A 1 106 ? -6.277 -2.252 -13.102 1 86.31 106 GLU A N 1
ATOM 864 C CA . GLU A 1 106 ? -6.184 -0.969 -13.797 1 86.31 106 GLU A CA 1
ATOM 865 C C . GLU A 1 106 ? -5.125 -0.074 -13.148 1 86.31 106 GLU A C 1
ATOM 867 O O . GLU A 1 106 ? -4.395 0.632 -13.852 1 86.31 106 GLU A O 1
ATOM 872 N N . PHE A 1 107 ? -5.137 -0.158 -11.875 1 83.31 107 PHE A N 1
ATOM 873 C CA . PHE A 1 107 ? -4.184 0.66 -11.133 1 83.31 107 PHE A CA 1
ATOM 874 C C . PHE A 1 107 ? -2.754 0.326 -11.539 1 83.31 107 PHE A C 1
ATOM 876 O O . PHE A 1 107 ? -1.952 1.225 -11.805 1 83.31 107 PHE A O 1
ATOM 883 N N . PHE A 1 108 ? -2.471 -0.91 -11.656 1 84.88 108 PHE A N 1
ATOM 884 C CA . PHE A 1 108 ? -1.096 -1.314 -11.93 1 84.88 108 PHE A CA 1
ATOM 885 C C . PHE A 1 108 ? -0.818 -1.33 -13.43 1 84.88 108 PHE A C 1
ATOM 887 O O . PHE A 1 108 ? 0.334 -1.227 -13.852 1 84.88 108 PHE A O 1
ATOM 894 N N . SER A 1 109 ? -1.822 -1.445 -14.203 1 77.31 109 SER A N 1
ATOM 895 C CA . SER A 1 109 ? -1.632 -1.358 -15.648 1 77.31 109 SER A CA 1
ATOM 896 C C . SER A 1 109 ? -1.309 0.068 -16.078 1 77.31 109 SER A C 1
ATOM 898 O O . SER A 1 109 ? -0.502 0.28 -16.984 1 77.31 109 SER A O 1
ATOM 900 N N . LYS A 1 110 ? -2.059 0.982 -15.5 1 66.31 110 LYS A N 1
ATOM 901 C CA . LYS A 1 110 ? -1.83 2.393 -15.797 1 66.31 110 LYS A CA 1
ATOM 902 C C . LYS A 1 110 ? -0.484 2.859 -15.25 1 66.31 110 LYS A C 1
ATOM 904 O O . LYS A 1 110 ? 0.168 3.723 -15.836 1 66.31 110 LYS A O 1
ATOM 909 N N . ASN A 1 111 ? -0.247 2.402 -14.172 1 60.78 111 ASN A N 1
ATOM 910 C CA . ASN A 1 111 ? 0.973 2.873 -13.523 1 60.78 111 ASN A CA 1
ATOM 911 C C . ASN A 1 111 ? 2.205 2.145 -14.055 1 60.78 111 ASN A C 1
ATOM 913 O O . ASN A 1 111 ? 3.33 2.439 -13.648 1 60.78 111 ASN A O 1
ATOM 917 N N . GLN A 1 112 ? 1.972 1.017 -14.703 1 57.94 112 GLN A N 1
ATOM 918 C CA . GLN A 1 112 ? 3.131 0.462 -15.391 1 57.94 112 GLN A CA 1
ATOM 919 C C . GLN A 1 112 ? 3.9 1.551 -16.141 1 57.94 112 GLN A C 1
ATOM 921 O O . GLN A 1 112 ? 5.121 1.461 -16.281 1 57.94 112 GLN A O 1
ATOM 926 N N . LYS A 1 113 ? 3.176 2.529 -16.5 1 47.31 113 LYS A N 1
ATOM 927 C CA . LYS A 1 113 ? 3.92 3.629 -17.109 1 47.31 113 LYS A CA 1
ATOM 928 C C . LYS A 1 113 ? 4.645 4.453 -16.047 1 47.31 113 LYS A C 1
ATOM 930 O O . LYS A 1 113 ? 5.641 5.121 -16.344 1 47.31 113 LYS A O 1
ATOM 935 N N . VAL A 1 114 ? 4.02 4.531 -15.219 1 45.47 114 VAL A N 1
ATOM 936 C CA . VAL A 1 114 ? 4.695 5.371 -14.234 1 45.47 114 VAL A CA 1
ATOM 937 C C . VAL A 1 114 ? 5.762 4.555 -13.508 1 45.47 114 VAL A C 1
ATOM 939 O O . VAL A 1 114 ? 6.809 5.086 -13.141 1 45.47 114 VAL A O 1
ATOM 942 N N . PHE A 1 115 ? 5.496 3.248 -13.375 1 42.75 115 PHE A N 1
ATOM 943 C CA . PHE A 1 115 ? 6.547 2.564 -12.625 1 42.75 115 PHE A CA 1
ATOM 944 C C . PHE A 1 115 ? 7.473 1.805 -13.562 1 42.75 115 PHE A C 1
ATOM 946 O O . PHE A 1 115 ? 7.043 1.326 -14.617 1 42.75 115 PHE A O 1
ATOM 953 N N . MET B 1 1 ? -7.367 -31.469 5.234 1 38.41 1 MET B N 1
ATOM 954 C CA . MET B 1 1 ? -8.336 -30.641 4.531 1 38.41 1 MET B CA 1
ATOM 955 C C . MET B 1 1 ? -7.793 -30.203 3.174 1 38.41 1 MET B C 1
ATOM 957 O O . MET B 1 1 ? -6.711 -29.609 3.09 1 38.41 1 MET B O 1
ATOM 961 N N . SER B 1 2 ? -7.883 -30.891 2.047 1 45.62 2 SER B N 1
ATOM 962 C CA . SER B 1 2 ? -7.512 -30.641 0.657 1 45.62 2 SER B CA 1
ATOM 963 C C . SER B 1 2 ? -7.668 -29.172 0.3 1 45.62 2 SER B C 1
ATOM 965 O O . SER B 1 2 ? -8.766 -28.625 0.384 1 45.62 2 SER B O 1
ATOM 967 N N . TYR B 1 3 ? -6.898 -28.312 0.854 1 55.25 3 TYR B N 1
ATOM 968 C CA . TYR B 1 3 ? -7.25 -26.906 0.655 1 55.25 3 TYR B CA 1
ATOM 969 C C . TYR B 1 3 ? -7.566 -26.625 -0.81 1 55.25 3 TYR B C 1
ATOM 971 O O . TYR B 1 3 ? -6.742 -26.891 -1.689 1 55.25 3 TYR B O 1
ATOM 979 N N . GLU B 1 4 ? -8.844 -26.828 -1.148 1 70.12 4 GLU B N 1
ATOM 980 C CA . GLU B 1 4 ? -9.414 -26.641 -2.48 1 70.12 4 GLU B CA 1
ATOM 981 C C . GLU B 1 4 ? -8.75 -25.484 -3.207 1 70.12 4 GLU B C 1
ATOM 983 O O . GLU B 1 4 ? -8.859 -25.359 -4.43 1 70.12 4 GLU B O 1
ATOM 988 N N . ASN B 1 5 ? -7.828 -24.891 -2.613 1 80.5 5 ASN B N 1
ATOM 989 C CA . ASN B 1 5 ? -7.242 -23.719 -3.252 1 80.5 5 ASN B CA 1
ATOM 990 C C . ASN B 1 5 ? -5.754 -23.906 -3.533 1 80.5 5 ASN B C 1
ATOM 992 O O . ASN B 1 5 ? -5.023 -22.938 -3.73 1 80.5 5 ASN B O 1
ATOM 996 N N . ALA B 1 6 ? -5.328 -25.25 -3.428 1 86.44 6 ALA B N 1
ATOM 997 C CA . ALA B 1 6 ? -3.912 -25.516 -3.662 1 86.44 6 ALA B CA 1
ATOM 998 C C . ALA B 1 6 ? -3.727 -26.609 -4.715 1 86.44 6 ALA B C 1
ATOM 1000 O O . ALA B 1 6 ? -4.668 -27.344 -5.027 1 86.44 6 ALA B O 1
ATOM 1001 N N . CYS B 1 7 ? -2.504 -26.672 -5.234 1 89.69 7 CYS B N 1
ATOM 1002 C CA . CYS B 1 7 ? -2.162 -27.734 -6.172 1 89.69 7 CYS B CA 1
ATOM 1003 C C . CYS B 1 7 ? -2.08 -29.078 -5.461 1 89.69 7 CYS B C 1
ATOM 1005 O O . CYS B 1 7 ? -1.683 -29.156 -4.297 1 89.69 7 CYS B O 1
ATOM 1007 N N . ASP B 1 8 ? -2.441 -30.109 -6.168 1 90.25 8 ASP B N 1
ATOM 1008 C CA . ASP B 1 8 ? -2.365 -31.469 -5.621 1 90.25 8 ASP B CA 1
ATOM 1009 C C . ASP B 1 8 ? -0.964 -32.031 -5.797 1 90.25 8 ASP B C 1
ATOM 1011 O O . ASP B 1 8 ? -0.645 -33.094 -5.223 1 90.25 8 ASP B O 1
ATOM 1015 N N . VAL B 1 9 ? -0.184 -31.438 -6.621 1 90.75 9 VAL B N 1
ATOM 1016 C CA . VAL B 1 9 ? 1.206 -31.812 -6.859 1 90.75 9 VAL B CA 1
ATOM 101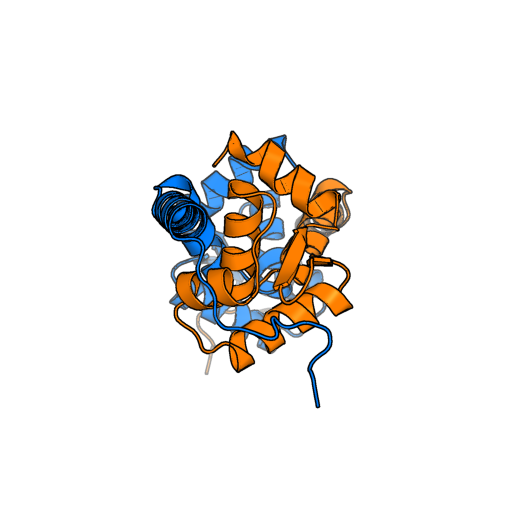7 C C . VAL B 1 9 ? 2.096 -30.562 -6.785 1 90.75 9 VAL B C 1
ATOM 1019 O O . VAL B 1 9 ? 1.616 -29.438 -6.934 1 90.75 9 VAL B O 1
ATOM 1022 N N . ILE B 1 10 ? 3.404 -30.859 -6.438 1 90.75 10 ILE B N 1
ATOM 1023 C CA . ILE B 1 10 ? 4.352 -29.75 -6.453 1 90.75 10 ILE B CA 1
ATOM 1024 C C . ILE B 1 10 ? 4.977 -29.625 -7.84 1 90.75 10 ILE B C 1
ATOM 1026 O O . ILE B 1 10 ? 5.652 -30.531 -8.312 1 90.75 10 ILE B O 1
ATOM 1030 N N . TYR B 1 11 ? 4.672 -28.594 -8.484 1 92.62 11 TYR B N 1
ATOM 1031 C CA . TYR B 1 11 ? 5.199 -28.328 -9.812 1 92.62 11 TYR B CA 1
ATOM 1032 C C . TYR B 1 11 ? 5.531 -26.844 -9.977 1 92.62 11 TYR B C 1
ATOM 1034 O O . TYR B 1 11 ? 4.781 -25.984 -9.523 1 92.62 11 TYR B O 1
ATOM 1042 N N . VAL B 1 12 ? 6.719 -26.641 -10.648 1 94.88 12 VAL B N 1
ATOM 1043 C CA . VAL B 1 12 ? 7.164 -25.266 -10.797 1 94.88 12 VAL B CA 1
ATOM 1044 C C . VAL B 1 12 ? 7.34 -24.938 -12.273 1 94.88 12 VAL B C 1
ATOM 1046 O O . VAL B 1 12 ? 7.957 -25.703 -13.023 1 94.88 12 VAL B O 1
ATOM 1049 N N . HIS B 1 13 ? 6.691 -23.891 -12.711 1 97.31 13 HIS B N 1
ATOM 1050 C 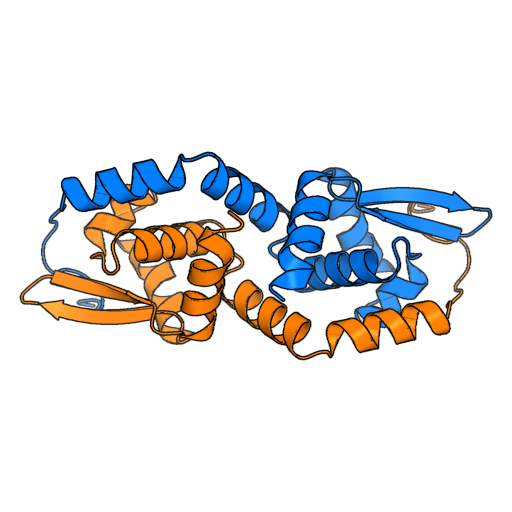CA . HIS B 1 13 ? 6.941 -23.328 -14.039 1 97.31 13 HIS B CA 1
ATOM 1051 C C . HIS B 1 13 ? 8.125 -22.359 -14.016 1 97.31 13 HIS B C 1
ATOM 1053 O O . HIS B 1 13 ? 7.945 -21.156 -13.797 1 97.31 13 HIS B O 1
ATOM 1059 N N . GLU B 1 14 ? 9.219 -22.828 -14.367 1 97.19 14 GLU B N 1
ATOM 1060 C CA . GLU B 1 14 ? 10.461 -22.094 -14.188 1 97.19 14 GLU B CA 1
ATOM 1061 C C . GLU B 1 14 ? 10.438 -20.766 -14.961 1 97.19 14 GLU B C 1
ATOM 1063 O O . GLU B 1 14 ? 10.906 -19.75 -14.453 1 97.19 14 GLU B O 1
ATOM 1068 N N . ASP B 1 15 ? 9.914 -20.828 -16.141 1 97.69 15 ASP B N 1
ATOM 1069 C CA . ASP B 1 15 ? 9.883 -19.625 -16.969 1 97.69 15 ASP B CA 1
ATOM 1070 C C . ASP B 1 15 ? 9.031 -18.531 -16.312 1 97.69 15 ASP B C 1
ATOM 1072 O O . ASP B 1 15 ? 9.445 -17.375 -16.25 1 97.69 15 ASP B O 1
ATOM 1076 N N . LYS B 1 16 ? 7.879 -18.875 -15.844 1 97.75 16 LYS B N 1
ATOM 1077 C CA . LYS B 1 16 ? 6.988 -17.906 -15.195 1 97.75 16 LYS B CA 1
ATOM 1078 C C . LYS B 1 16 ? 7.617 -17.359 -13.922 1 97.75 16 LYS B C 1
ATOM 1080 O O . LYS B 1 16 ? 7.547 -16.156 -13.664 1 97.75 16 LYS B O 1
ATOM 1085 N N . VAL B 1 17 ? 8.25 -18.219 -13.148 1 98.19 17 VAL B N 1
ATOM 1086 C CA . VAL B 1 17 ? 8.867 -17.812 -11.891 1 98.19 17 VAL B CA 1
ATOM 1087 C C . VAL B 1 17 ? 10.023 -16.859 -12.164 1 98.19 17 VAL B C 1
ATOM 1089 O O . VAL B 1 17 ? 10.125 -15.805 -11.523 1 98.19 17 VAL B O 1
ATOM 1092 N N . ASN B 1 18 ? 10.805 -17.188 -13.125 1 98 18 ASN B N 1
ATOM 1093 C CA . ASN B 1 18 ? 11.953 -16.344 -13.461 1 98 18 ASN B CA 1
ATOM 1094 C C . ASN B 1 18 ? 11.508 -14.984 -13.984 1 98 18 ASN B C 1
ATOM 1096 O O . ASN B 1 18 ? 12.117 -13.961 -13.664 1 98 18 ASN B O 1
ATOM 1100 N N . ASN B 1 19 ? 10.484 -14.984 -14.766 1 97.56 19 ASN B N 1
ATOM 1101 C CA . ASN B 1 19 ? 9.945 -13.727 -15.281 1 97.56 19 ASN B CA 1
ATOM 1102 C C . ASN B 1 19 ? 9.422 -12.844 -14.156 1 97.56 19 ASN B C 1
ATOM 1104 O O . ASN B 1 19 ? 9.703 -11.641 -14.125 1 97.56 19 ASN B O 1
ATOM 1108 N N . ALA B 1 20 ? 8.727 -13.438 -13.297 1 97.25 20 ALA B N 1
ATOM 1109 C CA . ALA B 1 20 ? 8.18 -12.695 -12.156 1 97.25 20 ALA B CA 1
ATOM 1110 C C . ALA B 1 20 ? 9.297 -12.156 -11.266 1 97.25 20 ALA B C 1
ATOM 1112 O O . ALA B 1 20 ? 9.25 -11 -10.836 1 97.25 20 ALA B O 1
ATOM 1113 N N . LEU B 1 21 ? 10.266 -12.984 -11.008 1 97.38 21 LEU B N 1
ATOM 1114 C CA . LEU B 1 21 ? 11.375 -12.57 -10.156 1 97.38 21 LEU B CA 1
ATOM 1115 C C . LEU B 1 21 ? 12.148 -11.422 -10.789 1 97.38 21 LEU B C 1
ATOM 1117 O O . LEU B 1 21 ? 12.531 -10.477 -10.109 1 97.38 21 LEU B O 1
ATOM 1121 N N . SER B 1 22 ? 12.344 -11.594 -12.094 1 97.19 22 SER B N 1
ATOM 1122 C CA . SER B 1 22 ? 13.023 -10.523 -12.812 1 97.19 22 SER B CA 1
ATOM 1123 C C . SER B 1 22 ? 12.234 -9.219 -12.75 1 97.19 22 SER B C 1
ATOM 1125 O O . SER B 1 22 ? 12.805 -8.141 -12.578 1 97.19 22 SER B O 1
ATOM 1127 N N . PHE B 1 23 ? 10.953 -9.32 -12.914 1 94.88 23 PHE B N 1
ATOM 1128 C CA . PHE B 1 23 ? 10.078 -8.156 -12.844 1 94.88 23 PHE B CA 1
ATOM 1129 C C . PHE B 1 23 ? 10.148 -7.512 -11.461 1 94.88 23 PHE B C 1
ATOM 1131 O O . PHE B 1 23 ? 10.234 -6.289 -11.344 1 94.88 23 PHE B O 1
ATOM 1138 N N . LEU B 1 24 ? 10.18 -8.312 -10.383 1 94.31 24 LEU B N 1
ATOM 1139 C CA . LEU B 1 24 ? 10.211 -7.812 -9.016 1 94.31 24 LEU B CA 1
ATOM 1140 C C . LEU B 1 24 ? 11.547 -7.125 -8.719 1 94.31 24 LEU B C 1
ATOM 1142 O O . LEU B 1 24 ? 11.617 -6.246 -7.859 1 94.31 24 LEU B O 1
ATOM 1146 N N . GLU B 1 25 ? 12.531 -7.5 -9.516 1 95.06 25 GLU B N 1
ATOM 1147 C CA . GLU B 1 25 ? 13.867 -6.984 -9.258 1 95.06 25 GLU B CA 1
ATOM 1148 C C . GLU B 1 25 ? 14.148 -5.73 -10.086 1 95.06 25 GLU B C 1
ATOM 1150 O O . GLU B 1 25 ? 15.188 -5.09 -9.914 1 95.06 25 GLU B O 1
ATOM 1155 N N . ASP B 1 26 ? 13.211 -5.496 -10.945 1 92.12 26 ASP B N 1
ATOM 1156 C CA . ASP B 1 26 ? 13.477 -4.305 -11.75 1 92.12 26 ASP B CA 1
ATOM 1157 C C . ASP B 1 26 ? 13.344 -3.035 -10.914 1 92.12 26 ASP B C 1
ATOM 1159 O O . ASP B 1 26 ? 12.734 -3.053 -9.836 1 92.12 26 ASP B O 1
ATOM 1163 N N . ASP B 1 27 ? 13.93 -1.893 -11.344 1 88.06 27 ASP B N 1
ATOM 1164 C CA . ASP B 1 27 ? 14.047 -0.664 -10.57 1 88.06 27 ASP B CA 1
ATOM 1165 C C . ASP B 1 27 ? 12.664 -0.106 -10.219 1 88.06 27 ASP B C 1
ATOM 1167 O O . ASP B 1 27 ? 12.438 0.335 -9.086 1 88.06 27 ASP B O 1
ATOM 1171 N N . LYS B 1 28 ? 11.805 -0.181 -11.07 1 85.38 28 LYS B N 1
ATOM 1172 C CA . LYS B 1 28 ? 10.477 0.376 -10.859 1 85.38 28 LYS B CA 1
ATOM 1173 C C . LYS B 1 28 ? 9.711 -0.419 -9.805 1 85.38 28 LYS B C 1
ATOM 1175 O O . LYS B 1 28 ? 9.117 0.16 -8.891 1 85.38 28 LYS B O 1
ATOM 1180 N N . SER B 1 29 ? 9.742 -1.729 -9.961 1 88.94 29 SER B N 1
ATOM 1181 C CA . SER B 1 29 ? 9.055 -2.592 -9.008 1 88.94 29 SER B CA 1
ATOM 1182 C C . SER B 1 29 ? 9.672 -2.475 -7.613 1 88.94 29 SER B C 1
ATOM 1184 O O . SER B 1 29 ? 8.945 -2.395 -6.617 1 88.94 29 SER B O 1
ATOM 1186 N N . LYS B 1 30 ? 10.922 -2.422 -7.602 1 90.12 30 LYS B N 1
ATOM 1187 C CA . LYS B 1 30 ? 11.617 -2.293 -6.324 1 90.12 30 LYS B CA 1
ATOM 1188 C C . LYS B 1 30 ? 11.266 -0.979 -5.633 1 90.12 30 LYS B C 1
ATOM 1190 O O . LYS B 1 30 ? 11.055 -0.948 -4.422 1 90.12 30 LYS B O 1
ATOM 1195 N N . LYS B 1 31 ? 11.25 0.056 -6.395 1 86.38 31 LYS B N 1
ATOM 1196 C CA . LYS B 1 31 ? 10.891 1.363 -5.848 1 86.38 31 LYS B CA 1
ATOM 1197 C C . LYS B 1 31 ? 9.469 1.36 -5.293 1 86.38 31 LYS B C 1
ATOM 1199 O O . LYS B 1 31 ? 9.227 1.864 -4.195 1 86.38 31 LYS B O 1
ATOM 1204 N N . LEU B 1 32 ? 8.625 0.766 -6.016 1 86.56 32 LEU B N 1
ATOM 1205 C CA . LEU B 1 32 ? 7.234 0.684 -5.594 1 86.56 32 LEU B CA 1
ATOM 1206 C C . LEU B 1 32 ? 7.102 -0.127 -4.309 1 86.56 32 LEU B C 1
ATOM 1208 O O . LEU B 1 32 ? 6.406 0.287 -3.379 1 86.56 32 LEU B O 1
ATOM 1212 N N . LEU B 1 33 ? 7.785 -1.219 -4.27 1 89.38 33 LEU B N 1
ATOM 1213 C CA . LEU B 1 33 ? 7.742 -2.088 -3.1 1 89.38 33 LEU B CA 1
ATOM 1214 C C . LEU B 1 33 ? 8.32 -1.38 -1.879 1 89.38 33 LEU B C 1
ATOM 1216 O O . LEU B 1 33 ? 7.762 -1.47 -0.782 1 89.38 33 LEU B O 1
ATOM 1220 N N . ASN B 1 34 ? 9.32 -0.674 -2.123 1 88.25 34 ASN B N 1
ATOM 1221 C CA . ASN B 1 34 ? 9.961 0.056 -1.035 1 88.25 34 ASN B CA 1
ATOM 1222 C C . ASN B 1 34 ? 9.062 1.162 -0.495 1 88.25 34 ASN B C 1
ATOM 1224 O O . ASN B 1 34 ? 8.961 1.353 0.719 1 88.25 34 ASN B O 1
ATOM 1228 N N . ILE B 1 35 ? 8.406 1.813 -1.375 1 86.75 35 ILE B N 1
ATOM 1229 C CA . ILE B 1 35 ? 7.508 2.9 -0.998 1 86.75 35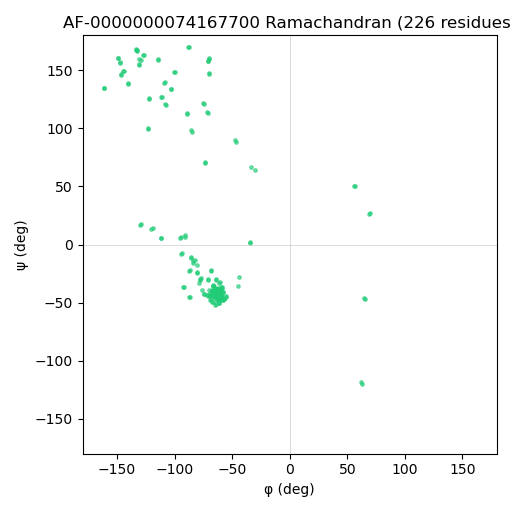 ILE B CA 1
ATOM 1230 C C . ILE B 1 35 ? 6.316 2.342 -0.222 1 86.75 35 ILE B C 1
ATOM 1232 O O . ILE B 1 35 ? 6.008 2.811 0.875 1 86.75 35 ILE B O 1
ATOM 1236 N N . LEU B 1 36 ? 5.734 1.359 -0.743 1 86.31 36 LEU B N 1
ATOM 1237 C CA . LEU B 1 36 ? 4.504 0.846 -0.155 1 86.31 36 LEU B CA 1
ATOM 1238 C C . LEU B 1 36 ? 4.785 0.139 1.166 1 86.31 36 LEU B C 1
ATOM 1240 O O . LEU B 1 36 ? 3.961 0.177 2.084 1 86.31 36 LEU B O 1
ATOM 1244 N N . LYS B 1 37 ? 5.918 -0.403 1.251 1 86.5 37 LYS B N 1
ATOM 1245 C CA . LYS B 1 37 ? 6.328 -1.021 2.51 1 86.5 37 LYS B CA 1
ATOM 1246 C C . LYS B 1 37 ? 6.371 0.006 3.637 1 86.5 37 LYS B C 1
ATOM 1248 O O . LYS B 1 37 ? 6.039 -0.308 4.781 1 86.5 37 LYS B O 1
ATOM 1253 N N . LYS B 1 38 ? 6.695 1.156 3.285 1 88.19 38 LYS B N 1
ATOM 1254 C CA . LYS B 1 38 ? 6.871 2.205 4.285 1 88.19 38 LYS B CA 1
ATOM 1255 C C . LYS B 1 38 ? 5.527 2.789 4.711 1 88.19 38 LYS B C 1
ATOM 1257 O O . LYS B 1 38 ? 5.387 3.289 5.828 1 88.19 38 LYS B O 1
ATOM 1262 N N . ILE B 1 39 ? 4.59 2.652 3.838 1 89.38 39 ILE B N 1
ATOM 1263 C CA . ILE B 1 39 ? 3.365 3.389 4.125 1 89.38 39 ILE B CA 1
ATOM 1264 C C . ILE B 1 39 ? 2.164 2.451 4.02 1 89.38 39 ILE B C 1
ATOM 1266 O O . ILE B 1 39 ? 1.027 2.904 3.861 1 89.38 39 ILE B O 1
ATOM 1270 N N . CYS B 1 40 ? 2.441 1.172 4.062 1 85.75 40 CYS B N 1
ATOM 1271 C CA . CYS B 1 40 ? 1.38 0.183 3.914 1 85.75 40 CYS B CA 1
ATOM 1272 C C . CYS B 1 40 ? 0.528 0.103 5.176 1 85.75 40 CYS B C 1
ATOM 1274 O O . CYS B 1 40 ? 0.585 -0.887 5.906 1 85.75 40 CYS B O 1
ATOM 1276 N N . ASP B 1 41 ? -0.238 1.036 5.492 1 88.31 41 ASP B N 1
ATOM 1277 C CA . ASP B 1 41 ? -1.184 1.23 6.59 1 88.31 41 ASP B CA 1
ATOM 1278 C C . ASP B 1 41 ? -2.188 2.332 6.258 1 88.31 41 ASP B C 1
ATOM 1280 O O . ASP B 1 41 ? -1.816 3.375 5.715 1 88.31 41 ASP B O 1
ATOM 1284 N N . GLU B 1 42 ? -3.41 2.027 6.547 1 89.88 42 GLU B N 1
ATOM 1285 C CA . GLU B 1 42 ? -4.457 2.971 6.172 1 89.88 42 GLU B CA 1
ATOM 1286 C C . GLU B 1 42 ? -4.191 4.355 6.758 1 89.88 42 GLU B C 1
ATOM 1288 O O . GLU B 1 42 ? -4.328 5.363 6.066 1 89.88 42 GLU B O 1
ATOM 1293 N N . LYS B 1 43 ? -3.83 4.391 7.965 1 94.31 43 LYS B N 1
ATOM 1294 C CA . LYS B 1 43 ? -3.598 5.668 8.633 1 94.31 43 LYS B CA 1
ATOM 1295 C C . LYS B 1 43 ? -2.395 6.395 8.031 1 94.31 43 LYS B C 1
ATOM 1297 O O . LYS B 1 43 ? -2.447 7.602 7.797 1 94.31 43 LYS B O 1
ATOM 1302 N N . LYS B 1 44 ? -1.366 5.621 7.777 1 94.06 44 LYS B N 1
ATOM 1303 C CA . LYS B 1 44 ? -0.165 6.199 7.184 1 94.06 44 LYS B CA 1
ATOM 1304 C C . LYS B 1 44 ? -0.449 6.738 5.785 1 94.06 44 LYS B C 1
ATOM 1306 O O . LYS B 1 44 ? 0.055 7.801 5.41 1 94.06 44 LYS B O 1
ATOM 1311 N N . LEU B 1 45 ? -1.25 6.023 5.105 1 92.94 45 LEU B N 1
ATOM 1312 C CA . LEU B 1 45 ? -1.609 6.465 3.76 1 92.94 45 LEU B CA 1
ATOM 1313 C C . LEU B 1 45 ? -2.416 7.758 3.809 1 92.94 45 LEU B C 1
ATOM 1315 O O . LEU B 1 45 ? -2.189 8.664 3.004 1 92.94 45 LEU B O 1
ATOM 1319 N N . LYS B 1 46 ? -3.324 7.82 4.695 1 95.75 46 LYS B N 1
ATOM 1320 C CA . LYS B 1 46 ? -4.125 9.031 4.852 1 95.75 46 LYS B CA 1
ATOM 1321 C C . LYS B 1 46 ? -3.256 10.219 5.242 1 95.75 46 LYS B C 1
ATOM 1323 O O . LYS B 1 46 ? -3.459 11.336 4.754 1 95.75 46 LYS B O 1
ATOM 1328 N N . ILE B 1 47 ? -2.314 9.93 6.078 1 97.19 47 ILE B N 1
ATOM 1329 C CA . ILE B 1 47 ? -1.376 10.969 6.48 1 97.19 47 ILE B CA 1
ATOM 1330 C C . ILE B 1 47 ? -0.606 11.477 5.262 1 97.19 47 ILE B C 1
ATOM 1332 O O . ILE B 1 47 ? -0.529 12.68 5.023 1 97.19 47 ILE B O 1
ATOM 1336 N N . ILE B 1 48 ? -0.099 10.539 4.473 1 95.44 48 ILE B N 1
ATOM 1337 C CA . ILE B 1 48 ? 0.724 10.867 3.314 1 95.44 48 ILE B CA 1
ATOM 1338 C C . ILE B 1 48 ? -0.103 11.664 2.307 1 95.44 48 ILE B C 1
ATOM 1340 O O . ILE B 1 48 ? 0.333 12.711 1.824 1 95.44 48 ILE B O 1
ATOM 1344 N N . LEU B 1 49 ? -1.266 11.234 2.053 1 93.94 49 LEU B N 1
ATOM 1345 C CA . LEU B 1 49 ? -2.121 11.922 1.091 1 93.94 49 LEU B CA 1
ATOM 1346 C C . LEU B 1 49 ? -2.488 13.312 1.589 1 93.94 49 LEU B C 1
ATOM 1348 O O . LEU B 1 49 ? -2.543 14.266 0.804 1 93.94 49 LEU B O 1
ATOM 1352 N N . SER B 1 50 ? -2.746 13.461 2.863 1 97.06 50 SER B N 1
ATOM 1353 C CA . SER B 1 50 ? -3.068 14.758 3.441 1 97.06 50 SER B CA 1
ATOM 1354 C C . SER B 1 50 ? -1.904 15.734 3.297 1 97.06 50 SER B C 1
ATOM 1356 O O . SER B 1 50 ? -2.107 16.906 2.986 1 97.06 50 SER B O 1
ATOM 1358 N N . LEU B 1 51 ? -0.719 15.219 3.441 1 96.94 51 LEU B N 1
ATOM 1359 C CA . LEU B 1 51 ? 0.477 16.047 3.361 1 96.94 51 LEU B CA 1
ATOM 1360 C C . LEU B 1 51 ? 0.817 16.375 1.91 1 96.94 51 LEU B C 1
ATOM 1362 O O . LEU B 1 51 ? 1.464 17.391 1.63 1 96.94 51 LEU B O 1
ATOM 1366 N N . ILE B 1 52 ? 0.448 15.477 1.067 1 93.69 52 ILE B N 1
ATOM 1367 C CA . ILE B 1 52 ? 0.596 15.781 -0.352 1 93.69 52 ILE B CA 1
ATOM 1368 C C . ILE B 1 52 ? -0.294 16.969 -0.721 1 93.69 52 ILE B C 1
ATOM 1370 O O . ILE B 1 52 ? 0.118 17.844 -1.479 1 93.69 52 ILE B O 1
ATOM 1374 N N . LYS B 1 53 ? -1.438 17.016 -0.162 1 94.19 53 LYS B N 1
ATOM 1375 C CA . LYS B 1 53 ? -2.41 18.062 -0.466 1 94.19 53 LYS B CA 1
ATOM 1376 C C . LYS B 1 53 ? -2.01 19.391 0.175 1 94.19 53 LYS B C 1
ATOM 1378 O O . LYS B 1 53 ? -2.111 20.438 -0.454 1 94.19 53 LYS B O 1
ATOM 1383 N N . GLU B 1 54 ? -1.533 19.453 1.462 1 96.19 54 GLU B N 1
ATOM 1384 C CA . GLU B 1 54 ? -1.314 20.672 2.23 1 96.19 54 GLU B CA 1
ATOM 1385 C C . GLU B 1 54 ? 0.172 20.906 2.473 1 96.19 54 GLU B C 1
ATOM 1387 O O . GLU B 1 54 ? 0.55 21.891 3.131 1 96.19 54 GLU B O 1
ATOM 1392 N N . ASP B 1 55 ? 1.051 20.125 1.913 1 95.5 55 ASP B N 1
ATOM 1393 C CA . ASP B 1 55 ? 2.506 20.219 1.99 1 95.5 55 ASP B CA 1
ATOM 1394 C C . ASP B 1 55 ? 2.996 20 3.418 1 95.5 55 ASP B C 1
ATOM 1396 O O . ASP B 1 55 ? 4.035 19.375 3.631 1 95.5 55 ASP B O 1
ATOM 1400 N N . GLU B 1 56 ? 2.287 20.703 4.43 1 97.62 56 GLU B N 1
ATOM 1401 C CA . GLU B 1 56 ? 2.607 20.5 5.84 1 97.62 56 GLU B CA 1
ATOM 1402 C C . GLU B 1 56 ? 1.354 20.578 6.707 1 97.62 56 GLU B C 1
ATOM 1404 O O . GLU B 1 56 ? 0.42 21.312 6.398 1 97.62 56 GLU B O 1
ATOM 1409 N N . LEU B 1 57 ? 1.382 19.812 7.832 1 98.31 57 LEU B N 1
ATOM 1410 C CA . LEU B 1 57 ? 0.297 19.766 8.805 1 98.31 57 LEU B CA 1
ATOM 1411 C C . LEU B 1 57 ? 0.84 19.562 10.219 1 98.31 57 LEU B C 1
ATOM 1413 O O . LEU B 1 57 ? 1.854 18.875 10.398 1 98.31 57 LEU B O 1
ATOM 1417 N N . CYS B 1 58 ? 0.177 20.141 11.148 1 97.69 58 CYS B N 1
ATOM 1418 C CA . CYS B 1 58 ? 0.599 19.875 12.523 1 97.69 58 CYS B CA 1
ATOM 1419 C C . CYS B 1 58 ? -0.102 18.656 13.086 1 97.69 58 CYS B C 1
ATOM 1421 O O . CYS B 1 58 ? -1.049 18.141 12.484 1 97.69 58 CYS B O 1
ATOM 1423 N N . VAL B 1 59 ? 0.304 18.188 14.211 1 96.75 59 VAL B N 1
ATOM 1424 C CA . VAL B 1 59 ? -0.212 16.969 14.836 1 96.75 59 VAL B CA 1
ATOM 1425 C C . VAL B 1 59 ? -1.709 17.125 15.094 1 96.75 59 VAL B C 1
ATOM 1427 O O . VAL B 1 59 ? -2.48 16.188 14.875 1 96.75 59 VAL B O 1
ATOM 1430 N N . CYS B 1 60 ? -2.107 18.281 15.523 1 97.12 60 CYS B N 1
ATOM 1431 C CA . CYS B 1 60 ? -3.512 18.547 15.82 1 97.12 60 CYS B CA 1
ATOM 1432 C C . CYS B 1 60 ? -4.371 18.406 14.57 1 97.12 60 CYS B C 1
ATOM 1434 O O . CYS B 1 60 ? -5.43 17.781 14.602 1 97.12 60 CYS B O 1
ATOM 1436 N N . ASP B 1 61 ? -3.906 19 13.508 1 98.38 61 ASP B N 1
ATOM 1437 C CA . ASP B 1 61 ? -4.621 18.906 12.242 1 98.38 61 ASP B CA 1
ATOM 1438 C C . ASP B 1 61 ? -4.773 17.438 11.812 1 98.38 61 ASP B C 1
ATOM 1440 O O . ASP B 1 61 ? -5.867 17 11.453 1 98.38 61 ASP B O 1
ATOM 1444 N N . ILE B 1 62 ? -3.711 16.688 11.883 1 98.31 62 ILE B N 1
ATOM 1445 C CA . ILE B 1 62 ? -3.68 15.305 11.422 1 98.31 62 ILE B CA 1
ATOM 1446 C C . ILE B 1 62 ? -4.57 14.445 12.305 1 98.31 62 ILE B C 1
ATOM 1448 O O . ILE B 1 62 ? -5.262 13.547 11.82 1 98.31 62 ILE B O 1
ATOM 1452 N N . SER B 1 63 ? -4.535 14.695 13.555 1 97.81 63 SER B N 1
ATOM 1453 C CA . SER B 1 63 ? -5.383 13.953 14.484 1 97.81 63 SER B CA 1
ATOM 1454 C C . SER B 1 63 ? -6.855 14.094 14.117 1 97.81 63 SER B C 1
ATOM 1456 O O . SER B 1 63 ? -7.609 13.117 14.172 1 97.81 63 SER B O 1
ATOM 1458 N N . LEU B 1 64 ? -7.242 15.266 13.734 1 97.94 64 LEU B N 1
ATOM 1459 C CA . LEU B 1 64 ? -8.625 15.508 13.336 1 97.94 64 LEU B CA 1
ATOM 1460 C C . LEU B 1 64 ? -8.938 14.82 12.016 1 97.94 64 LEU B C 1
ATOM 1462 O O . LEU B 1 64 ? -10.008 14.219 11.859 1 97.94 64 LEU B O 1
ATOM 1466 N N . ILE B 1 65 ? -8.039 14.914 11.125 1 98.12 65 ILE B N 1
ATOM 1467 C CA . ILE B 1 65 ? -8.219 14.312 9.812 1 98.12 65 ILE B CA 1
ATOM 1468 C C . ILE B 1 65 ? -8.406 12.805 9.961 1 98.12 65 ILE B C 1
ATOM 1470 O O . ILE B 1 65 ? -9.266 12.211 9.297 1 98.12 65 ILE B O 1
ATOM 1474 N N . LEU B 1 66 ? -7.641 12.18 10.844 1 97.62 66 LEU B N 1
ATOM 1475 C CA . LEU B 1 66 ? -7.652 10.727 11.031 1 97.62 66 LEU B CA 1
ATOM 1476 C C . LEU B 1 66 ? -8.75 10.312 12 1 97.62 66 LEU B C 1
ATOM 1478 O O . LEU B 1 66 ? -9.055 9.125 12.133 1 97.62 66 LEU B O 1
ATOM 1482 N N . LYS B 1 67 ? -9.305 11.289 12.641 1 97.5 67 LYS B N 1
ATOM 1483 C CA . LYS B 1 67 ? -10.273 11.016 13.695 1 97.5 67 LYS B CA 1
ATOM 1484 C C . LYS B 1 67 ? -9.68 10.109 14.773 1 97.5 67 LYS B C 1
ATOM 1486 O O . LYS B 1 67 ? -10.305 9.133 15.18 1 97.5 67 LYS B O 1
ATOM 1491 N N . MET B 1 68 ? -8.508 10.492 15.242 1 97 68 MET B N 1
ATOM 1492 C CA . MET B 1 68 ? -7.77 9.766 16.281 1 97 68 MET B CA 1
ATOM 1493 C C . MET B 1 68 ? -7.266 10.719 17.359 1 97 68 MET B C 1
ATOM 1495 O O . MET B 1 68 ? -7.227 11.938 17.141 1 97 68 MET B O 1
ATOM 1499 N N . SER B 1 69 ? -6.836 10.141 18.406 1 95.81 69 SER B N 1
ATOM 1500 C CA . SER B 1 69 ? -6.258 10.953 19.484 1 95.81 69 SER B CA 1
ATOM 1501 C C . SER B 1 69 ? -4.902 11.516 19.062 1 95.81 69 SER B C 1
ATOM 1503 O O . SER B 1 69 ? -4.234 10.969 18.188 1 95.81 69 SER B O 1
ATOM 1505 N N . ILE B 1 70 ? -4.543 12.57 19.719 1 94.69 70 ILE B N 1
ATOM 1506 C CA . ILE B 1 70 ? -3.23 13.172 19.5 1 94.69 70 ILE B CA 1
ATOM 1507 C C . ILE B 1 70 ? -2.137 12.156 19.812 1 94.69 70 ILE B C 1
ATOM 1509 O O . ILE B 1 70 ? -1.146 12.055 19.094 1 94.69 70 ILE B O 1
ATOM 1513 N N . ALA B 1 71 ? -2.365 11.398 20.812 1 93.75 71 ALA B N 1
ATOM 1514 C CA . ALA B 1 71 ? -1.391 10.391 21.219 1 93.75 71 ALA B CA 1
ATOM 1515 C C . ALA B 1 71 ? -1.197 9.336 20.141 1 93.75 71 ALA B C 1
ATOM 1517 O O . ALA B 1 71 ? -0.064 9.008 19.781 1 93.75 71 ALA B O 1
ATOM 1518 N N . SER B 1 72 ? -2.268 8.773 19.656 1 95.12 72 SER B N 1
ATOM 1519 C CA . SER B 1 72 ? -2.209 7.77 18.594 1 95.12 72 SER B CA 1
ATOM 1520 C C . SER B 1 72 ? -1.617 8.352 17.312 1 95.12 72 SER B C 1
ATOM 1522 O O . SER B 1 72 ? -0.793 7.707 16.656 1 95.12 72 SER B O 1
ATOM 1524 N N . THR B 1 73 ? -2.117 9.484 17.031 1 96.38 73 THR B N 1
ATOM 1525 C CA . THR B 1 73 ? -1.593 10.18 15.867 1 96.38 73 THR B CA 1
ATOM 1526 C C . THR B 1 73 ? -0.087 10.391 15.992 1 96.38 73 THR B C 1
ATOM 1528 O O . THR B 1 73 ? 0.666 10.125 15.055 1 96.38 73 THR B O 1
ATOM 1531 N N . SER B 1 74 ? 0.327 10.844 17.125 1 94 74 SER B N 1
ATOM 1532 C CA . SER B 1 74 ? 1.748 11.062 17.375 1 94 74 SER B CA 1
ATOM 1533 C C . SER B 1 74 ? 2.545 9.773 17.203 1 94 74 SER B C 1
ATOM 1535 O O . SER B 1 74 ? 3.664 9.797 16.688 1 94 74 SER B O 1
ATOM 1537 N N . HIS B 1 75 ? 1.975 8.734 17.594 1 94.81 75 HIS B N 1
ATOM 1538 C CA . HIS B 1 75 ? 2.619 7.438 17.438 1 94.81 75 HIS B CA 1
ATOM 1539 C C . HIS B 1 75 ? 2.871 7.129 15.961 1 94.81 75 HIS B C 1
ATOM 1541 O O . HIS B 1 75 ? 3.988 6.773 15.578 1 94.81 75 HIS B O 1
ATOM 1547 N N . HIS B 1 76 ? 1.89 7.254 15.125 1 95.5 76 HIS B N 1
ATOM 1548 C CA . HIS B 1 76 ? 2.035 7.012 13.695 1 95.5 76 HIS B CA 1
ATOM 1549 C C . HIS B 1 76 ? 3.057 7.961 13.078 1 95.5 76 HIS B C 1
ATOM 1551 O O . HIS B 1 76 ? 3.869 7.551 12.25 1 95.5 76 HIS B O 1
ATOM 1557 N N . LEU B 1 77 ? 2.973 9.219 13.477 1 96.56 77 LEU B N 1
ATOM 1558 C CA . LEU B 1 77 ? 3.9 10.211 12.953 1 96.56 77 LEU B CA 1
ATOM 1559 C C . LEU B 1 77 ? 5.332 9.891 13.359 1 96.56 77 LEU B C 1
ATOM 1561 O O . LEU B 1 77 ? 6.262 10.047 12.562 1 96.56 77 LEU B O 1
ATOM 1565 N N . ARG B 1 78 ? 5.488 9.445 14.539 1 95.25 78 ARG B N 1
ATOM 1566 C CA . ARG B 1 78 ? 6.809 9.055 15.023 1 95.25 78 ARG B CA 1
ATOM 1567 C C . ARG B 1 78 ? 7.363 7.883 14.219 1 95.25 78 ARG B C 1
ATOM 1569 O O . ARG B 1 78 ? 8.547 7.867 13.867 1 95.25 78 ARG B O 1
ATOM 1576 N N . LEU B 1 79 ? 6.535 6.91 13.984 1 94.12 79 LEU B N 1
ATOM 1577 C CA . LEU B 1 79 ? 6.953 5.762 13.188 1 94.12 79 LEU B CA 1
ATOM 1578 C C . LEU B 1 79 ? 7.387 6.199 11.789 1 94.12 79 LEU B C 1
ATOM 1580 O O . LEU B 1 79 ? 8.43 5.77 11.297 1 94.12 79 LEU B O 1
ATOM 1584 N N . LEU B 1 80 ? 6.621 7.039 11.195 1 96.06 80 LEU B N 1
ATOM 1585 C CA . LEU B 1 80 ? 6.93 7.535 9.859 1 96.06 80 LEU B CA 1
ATOM 1586 C C . LEU B 1 80 ? 8.195 8.383 9.875 1 96.06 80 LEU B C 1
ATOM 1588 O O . LEU B 1 80 ? 8.969 8.375 8.914 1 96.06 80 LEU B O 1
ATOM 1592 N N . TYR B 1 81 ? 8.359 9.125 10.961 1 96.31 81 TYR B N 1
ATOM 1593 C CA . TYR B 1 81 ? 9.578 9.906 11.141 1 96.31 81 TYR B CA 1
ATOM 1594 C C . TYR B 1 81 ? 10.797 9.008 11.281 1 96.31 81 TYR B C 1
ATOM 1596 O O . TYR B 1 81 ? 11.805 9.203 10.602 1 96.31 81 TYR B O 1
ATOM 1604 N N . LYS B 1 82 ? 10.695 7.988 12.07 1 94.75 82 LYS B N 1
ATOM 1605 C CA . LYS B 1 82 ? 11.797 7.059 12.32 1 94.75 82 LYS B CA 1
ATOM 1606 C C . LYS B 1 82 ? 12.18 6.312 11.047 1 94.75 82 LYS B C 1
ATOM 1608 O O . LYS B 1 82 ? 13.359 6.008 10.836 1 94.75 82 LYS B O 1
ATOM 1613 N N . ASN B 1 83 ? 11.211 6.125 10.211 1 93.25 83 ASN B N 1
ATOM 1614 C CA . ASN B 1 83 ? 11.445 5.406 8.969 1 93.25 83 ASN B CA 1
ATOM 1615 C C . ASN B 1 83 ? 11.828 6.359 7.836 1 93.25 83 ASN B C 1
ATOM 1617 O O . ASN B 1 83 ? 11.812 5.977 6.664 1 93.25 83 ASN B O 1
ATOM 1621 N N . GLU B 1 84 ? 12.016 7.586 8.156 1 95.31 84 GLU B N 1
ATOM 1622 C CA . GLU B 1 84 ? 12.547 8.602 7.258 1 95.31 84 GLU B CA 1
ATOM 1623 C C . GLU B 1 84 ? 11.547 8.945 6.156 1 95.31 84 GLU B C 1
ATOM 1625 O O . GLU B 1 84 ? 11.938 9.328 5.055 1 95.31 84 GLU B O 1
ATOM 1630 N N . VAL B 1 85 ? 10.352 8.75 6.48 1 96.75 85 VAL B N 1
ATOM 1631 C CA . VAL B 1 85 ? 9.289 9.109 5.551 1 96.75 85 VAL B CA 1
ATOM 1632 C C . VAL B 1 85 ? 8.898 10.57 5.754 1 96.75 85 VAL B C 1
ATOM 1634 O O . VAL B 1 85 ? 8.773 11.328 4.789 1 96.75 85 VAL B O 1
ATOM 1637 N N . LEU B 1 86 ? 8.758 10.953 6.973 1 97.81 86 LEU B N 1
ATOM 1638 C CA . LEU B 1 86 ? 8.383 12.32 7.332 1 97.81 86 LEU B CA 1
ATOM 1639 C C . LEU B 1 86 ? 9.516 13.016 8.078 1 97.81 86 LEU B C 1
ATOM 1641 O O . LEU B 1 86 ? 10.422 12.359 8.602 1 97.81 86 LEU B O 1
ATOM 1645 N N . ASP B 1 87 ? 9.5 14.227 8.094 1 97.75 87 ASP B N 1
ATOM 1646 C CA . ASP B 1 87 ? 10.25 15.109 8.992 1 97.75 87 ASP B CA 1
ATOM 1647 C C . ASP B 1 87 ? 9.352 16.203 9.555 1 97.75 87 ASP B C 1
ATOM 1649 O O . ASP B 1 87 ? 8.18 16.312 9.18 1 97.75 87 ASP B O 1
ATOM 1653 N N . PHE B 1 88 ? 9.836 16.906 10.562 1 97.19 88 PHE B N 1
ATOM 1654 C CA . PHE B 1 88 ? 9.031 17.984 11.125 1 97.19 88 PHE B CA 1
ATOM 1655 C C . PHE B 1 88 ? 9.906 19.125 11.625 1 97.19 88 PHE B C 1
ATOM 1657 O O . PHE B 1 88 ? 11.117 18.953 11.789 1 97.19 88 PHE B O 1
ATOM 1664 N N . TYR B 1 89 ? 9.344 20.25 11.695 1 96.38 89 TYR B N 1
ATOM 1665 C CA . TYR B 1 89 ? 9.953 21.406 12.344 1 96.38 89 TYR B CA 1
ATOM 1666 C C . TYR B 1 89 ? 8.992 22.047 13.336 1 96.38 89 TYR B C 1
ATOM 1668 O O . TYR B 1 89 ? 7.781 21.828 13.266 1 96.38 89 TYR B O 1
ATOM 1676 N N . LYS B 1 90 ? 9.602 22.797 14.266 1 94.25 90 LYS B N 1
ATOM 1677 C CA . LYS B 1 90 ? 8.789 23.5 15.25 1 94.25 90 LYS B CA 1
ATOM 1678 C C . LYS B 1 90 ? 8.68 24.984 14.914 1 94.25 90 LYS B C 1
ATOM 1680 O O . LYS B 1 90 ? 9.656 25.609 14.484 1 94.25 90 LYS B O 1
ATOM 1685 N N . ASP B 1 91 ? 7.516 25.438 15 1 93.56 91 ASP B N 1
ATOM 1686 C CA . ASP B 1 91 ? 7.227 26.875 14.953 1 93.56 91 ASP B CA 1
ATOM 1687 C C . ASP B 1 91 ? 6.477 27.312 16.203 1 93.56 91 ASP B C 1
ATOM 1689 O O . ASP B 1 91 ? 5.262 27.141 16.297 1 93.56 91 ASP B O 1
ATOM 1693 N N . GLY B 1 92 ? 7.25 27.875 17.078 1 92.75 92 GLY B N 1
ATOM 1694 C CA . GLY B 1 92 ? 6.652 28.156 18.375 1 92.75 92 GLY B CA 1
ATOM 1695 C C . GLY B 1 92 ? 6.195 26.906 19.109 1 92.75 92 GLY B C 1
ATOM 1696 O O . GLY B 1 92 ? 6.996 26 19.344 1 92.75 92 GLY B O 1
ATOM 1697 N N . LYS B 1 93 ? 4.898 26.859 19.359 1 93.19 93 LYS B N 1
ATOM 1698 C CA . LYS B 1 93 ? 4.332 25.75 20.109 1 93.19 93 LYS B CA 1
ATOM 1699 C C . LYS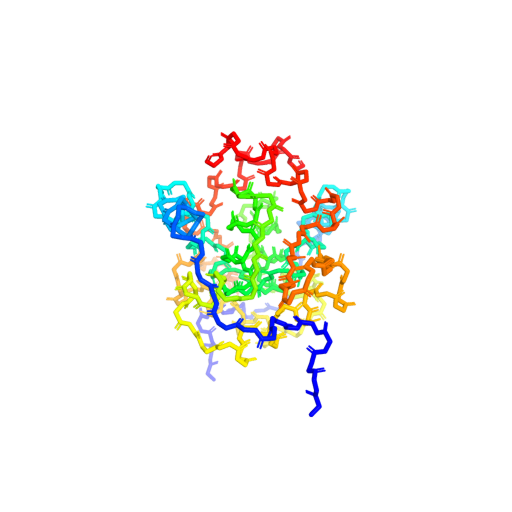 B 1 93 ? 3.783 24.672 19.172 1 93.19 93 LYS B C 1
ATOM 1701 O O . LYS B 1 93 ? 3.18 23.703 19.625 1 93.19 93 LYS B O 1
ATOM 1706 N N . MET B 1 94 ? 4.016 24.891 17.969 1 94.38 94 MET B N 1
ATOM 1707 C CA . MET B 1 94 ? 3.432 23.984 16.969 1 94.38 94 MET B CA 1
ATOM 1708 C C . MET B 1 94 ? 4.5 23.109 16.344 1 94.38 94 MET B C 1
ATOM 1710 O O . MET B 1 94 ? 5.617 23.562 16.094 1 94.38 94 MET B O 1
ATOM 1714 N N . ALA B 1 95 ? 4.18 21.844 16.125 1 95.88 95 ALA B N 1
ATOM 1715 C CA . ALA B 1 95 ? 5.02 20.938 15.359 1 95.88 95 ALA B CA 1
ATOM 1716 C C . ALA B 1 95 ? 4.398 20.625 14 1 95.88 95 ALA B C 1
ATOM 1718 O O . ALA B 1 95 ? 3.309 20.062 13.922 1 95.88 95 ALA B O 1
ATOM 1719 N N . TYR B 1 96 ? 5.137 20.953 12.93 1 97.25 96 TYR B N 1
ATOM 1720 C CA . TYR B 1 96 ? 4.621 20.766 11.578 1 97.25 96 TYR B CA 1
ATOM 1721 C C . TYR B 1 96 ? 5.375 19.672 10.852 1 97.25 96 TYR B C 1
ATOM 1723 O O . TYR B 1 96 ? 6.605 19.688 10.773 1 97.25 96 TYR B O 1
ATOM 1731 N N . TYR B 1 97 ? 4.578 18.719 10.336 1 98.06 97 TYR B N 1
ATOM 1732 C CA . TYR B 1 97 ? 5.133 17.578 9.617 1 98.06 97 TYR B CA 1
ATOM 1733 C C . TYR B 1 97 ? 5.031 17.781 8.109 1 98.06 97 TYR B C 1
ATOM 1735 O O . TYR B 1 97 ? 4.098 18.422 7.625 1 98.06 97 TYR B O 1
ATOM 1743 N N . PHE B 1 98 ? 6.016 17.203 7.414 1 97.88 98 PHE B N 1
ATOM 1744 C CA . PHE B 1 98 ? 6.043 17.203 5.957 1 97.88 98 PHE B CA 1
ATOM 1745 C C . PHE B 1 98 ? 6.727 15.953 5.422 1 97.88 98 PHE B C 1
ATOM 1747 O O . PHE B 1 98 ? 7.434 15.258 6.16 1 97.88 98 PHE B O 1
ATOM 1754 N N . ILE B 1 99 ? 6.488 15.617 4.188 1 97.31 99 ILE B N 1
ATOM 1755 C CA . ILE B 1 99 ? 7.082 14.43 3.582 1 97.31 99 ILE B CA 1
ATOM 1756 C C . ILE B 1 99 ? 8.555 14.695 3.279 1 97.31 99 ILE B C 1
ATOM 1758 O O . ILE B 1 99 ? 8.891 15.648 2.568 1 97.31 99 ILE B O 1
ATOM 1762 N N . LYS B 1 100 ? 9.359 13.898 3.859 1 97.25 100 LYS B N 1
ATOM 1763 C CA . LYS B 1 100 ? 10.805 14.008 3.684 1 97.25 100 LYS B CA 1
ATOM 1764 C C . LYS B 1 100 ? 11.281 13.125 2.529 1 97.25 100 LYS B C 1
ATOM 1766 O O . LYS B 1 100 ? 12.195 13.508 1.794 1 97.25 100 LYS B O 1
ATOM 1771 N N . ASP B 1 101 ? 10.719 11.984 2.346 1 95.62 101 ASP B N 1
ATOM 1772 C CA . ASP B 1 101 ? 11.117 10.984 1.361 1 95.62 101 ASP B CA 1
ATOM 1773 C C . ASP B 1 101 ? 10.773 11.438 -0.056 1 95.62 101 ASP B C 1
ATOM 1775 O O . ASP B 1 101 ? 9.602 11.469 -0.437 1 95.62 101 ASP B O 1
ATOM 1779 N N . ASP B 1 102 ? 11.742 11.68 -0.832 1 92.38 102 ASP B N 1
ATOM 1780 C CA . ASP B 1 102 ? 11.555 12.188 -2.188 1 92.38 102 ASP B CA 1
ATOM 1781 C C . ASP B 1 102 ? 10.875 11.148 -3.076 1 92.38 102 ASP B C 1
ATOM 1783 O O . ASP B 1 102 ? 10.109 11.5 -3.977 1 92.38 102 ASP B O 1
ATOM 1787 N N . GLU B 1 103 ? 11.219 9.938 -2.809 1 89.56 103 GLU B N 1
ATOM 1788 C CA . GLU B 1 103 ? 10.617 8.883 -3.621 1 89.56 103 GLU B CA 1
ATOM 1789 C C . GLU B 1 103 ? 9.102 8.836 -3.436 1 89.56 103 GLU B C 1
ATOM 1791 O O . GLU B 1 103 ? 8.359 8.688 -4.406 1 89.56 103 GLU B O 1
ATOM 1796 N N . ILE B 1 104 ? 8.711 9.023 -2.203 1 91 104 ILE B N 1
ATOM 1797 C CA . ILE B 1 104 ? 7.285 9.023 -1.903 1 91 104 ILE B CA 1
ATOM 1798 C C . ILE B 1 104 ? 6.625 10.258 -2.51 1 91 104 ILE B C 1
ATOM 1800 O O . ILE B 1 104 ? 5.555 10.164 -3.117 1 91 104 ILE B O 1
ATOM 1804 N N . ARG B 1 105 ? 7.234 11.344 -2.369 1 89.81 105 ARG B N 1
ATOM 1805 C CA . ARG B 1 105 ? 6.703 12.578 -2.939 1 89.81 105 ARG B CA 1
ATOM 1806 C C . ARG B 1 105 ? 6.539 12.453 -4.449 1 89.81 105 ARG B C 1
ATOM 1808 O O . ARG B 1 105 ? 5.5 12.828 -5 1 89.81 105 ARG B O 1
ATOM 1815 N N . GLU B 1 106 ? 7.566 11.961 -5.059 1 86.25 106 GLU B N 1
ATOM 1816 C CA . GLU B 1 106 ? 7.551 11.812 -6.512 1 86.25 106 GLU B CA 1
ATOM 1817 C C . GLU B 1 106 ? 6.488 10.812 -6.953 1 86.25 106 GLU B C 1
ATOM 1819 O O . GLU B 1 106 ? 5.828 11.016 -7.973 1 86.25 106 GLU B O 1
ATOM 1824 N N . PHE B 1 107 ? 6.41 9.82 -6.18 1 83.38 107 PHE B N 1
ATOM 1825 C CA . PHE B 1 107 ? 5.441 8.773 -6.496 1 83.38 107 PHE B CA 1
ATOM 1826 C C . PHE B 1 107 ? 4.027 9.344 -6.535 1 83.38 107 PHE B C 1
ATOM 1828 O O . PHE B 1 107 ? 3.273 9.086 -7.473 1 83.38 107 PHE B O 1
ATOM 1835 N N . PHE B 1 108 ? 3.717 10.148 -5.578 1 84.94 108 PHE B N 1
ATOM 1836 C CA . PHE B 1 108 ? 2.348 10.648 -5.484 1 84.94 108 PHE B CA 1
ATOM 1837 C C . PHE B 1 108 ? 2.166 11.898 -6.332 1 84.94 108 PHE B C 1
ATOM 1839 O O . PHE B 1 108 ? 1.046 12.227 -6.73 1 84.94 108 PHE B O 1
ATOM 1846 N N . SER B 1 109 ? 3.209 12.57 -6.625 1 77.06 109 SER B N 1
ATOM 1847 C CA . SER B 1 109 ? 3.115 13.711 -7.527 1 77.06 109 SER B CA 1
ATOM 1848 C C . SER B 1 109 ? 2.871 13.266 -8.961 1 77.06 109 SER B C 1
ATOM 1850 O O . SER B 1 109 ? 2.131 13.914 -9.703 1 77.06 109 SER B O 1
ATOM 1852 N N . LYS B 1 110 ? 3.605 12.234 -9.359 1 67.25 110 LYS B N 1
ATOM 1853 C CA . LYS B 1 110 ? 3.445 11.68 -10.695 1 67.25 110 LYS B CA 1
ATOM 1854 C C . LYS B 1 110 ? 2.082 11.008 -10.859 1 67.25 110 LYS B C 1
ATOM 1856 O O . LYS B 1 110 ? 1.513 11.008 -11.953 1 67.25 110 LYS B O 1
ATOM 1861 N N . ASN B 1 111 ? 1.745 10.398 -9.906 1 60.56 111 ASN B N 1
ATOM 1862 C CA . ASN B 1 111 ? 0.506 9.633 -10 1 60.56 111 ASN B CA 1
ATOM 1863 C C . ASN B 1 111 ? -0.716 10.516 -9.766 1 60.56 111 ASN B C 1
ATOM 1865 O O . ASN B 1 111 ? -1.852 10.047 -9.844 1 60.56 111 ASN B O 1
ATOM 1869 N N . GLN B 1 112 ? -0.483 11.664 -9.273 1 57.69 112 GLN B N 1
ATOM 1870 C CA . GLN B 1 112 ? -1.615 12.578 -9.242 1 57.69 112 GLN B CA 1
ATOM 1871 C C . GLN B 1 112 ? -2.373 12.562 -10.562 1 57.69 112 GLN B C 1
ATOM 1873 O O . GLN B 1 112 ? -3.582 12.797 -10.602 1 57.69 112 GLN B O 1
ATOM 1878 N N . LYS B 1 113 ? -1.618 12.414 -11.633 1 47.59 113 LYS B N 1
ATOM 1879 C CA . LYS B 1 113 ? -2.318 12.273 -12.906 1 47.59 113 LYS B CA 1
ATOM 1880 C C . LYS B 1 113 ? -3.043 10.93 -12.992 1 47.59 113 LYS B C 1
ATOM 1882 O O . LYS B 1 113 ? -3.959 10.766 -13.805 1 47.59 113 LYS B O 1
ATOM 1887 N N . VAL B 1 114 ? -2.461 10.133 -12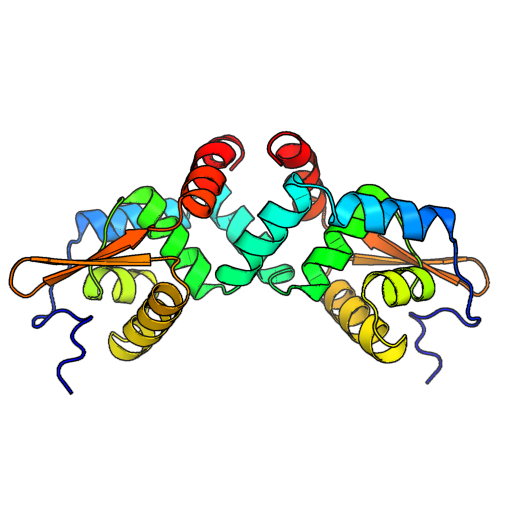.555 1 44.19 114 VAL B N 1
ATOM 1888 C CA . VAL B 1 114 ? -3.139 8.852 -12.68 1 44.19 114 VAL B CA 1
ATOM 1889 C C . VAL B 1 114 ? -4.234 8.734 -11.625 1 44.19 114 VAL B C 1
ATOM 1891 O O . VAL B 1 114 ? -5.273 8.117 -11.859 1 44.19 114 VAL B O 1
ATOM 1894 N N . PHE B 1 115 ? -4 9.32 -10.5 1 44.34 115 PHE B N 1
ATOM 1895 C CA . PHE B 1 115 ? -5.082 9.148 -9.539 1 44.34 115 PHE B CA 1
ATOM 1896 C C . PHE B 1 115 ? -6.023 10.344 -9.555 1 44.34 115 PHE B C 1
ATOM 1898 O O . PHE B 1 115 ? -5.586 11.477 -9.766 1 44.34 115 PHE B O 1
#

Nearest PDB structures (foldseek):
  3f72-assembly1_B  TM=7.020E-01  e=1.843E-08  Staphylococcus aureus
  1u2w-assembly1_B  TM=7.110E-01  e=5.902E-08  Staphylococcus aureus
  1u2w-assembly2_C  TM=7.564E-01  e=2.568E-07  Staphylococcus aureus
  6cda-assembly1_A-2  TM=7.252E-01  e=1.804E-04  Staphylococcus aureus
  3e6m-assembly2_C  TM=5.835E-01  e=2.945E-04  Ruegeria pomeroyi

InterPro domains:
  IPR001845 HTH ArsR-type DNA-binding domain [PF01022] (41-83)
  IPR001845 HTH ArsR-type DNA-binding domain [PR00778] (36-51)
  IPR001845 HTH ArsR-type DNA-binding domain [PR00778] (56-67)
  IPR001845 HTH ArsR-type DNA-binding domain [PR00778] (69-84)
  IPR001845 HTH ArsR-type DNA-binding domain [PR00778] (84-99)
  IPR001845 HTH ArsR-type DNA-binding domain [PS50987] (24-115)
  IPR001845 HTH ArsR-type DNA-binding domain [SM00418] (34-113)
  IPR011991 ArsR-like helix-turn-helix domain [cd00090] (36-103)
  IPR018334 ArsR-type transcription regulator, HTH motif [PS00846] (58-76)
  IPR036388 Winged helix-like DNA-binding domain superfamily [G3DSA:1.10.10.10] (1-114)
  IPR036390 Winged helix DNA-binding domain superfamily [SSF46785] (20-109)

Sequence (230 aa):
MSYENACDVIYVHEDKVNNALSFLEDDKSKKLLNILKKICDEKKLKIILSLIKEDELCVCDISLILKMSIASTSHHLRLLYKNEVLDFYKDGKMAYYFIKDDEIREFFSKNQKVFMSYENACDVIYVHEDKVNNALSFLEDDKSKKLLNILKKICDEKKLKIILSLIKEDELCVCDISLILKMSIASTSHHLRLLYKNEVLDFYKDGKMAYYFIKDDEIREFFSKNQKVF

Solvent-accessible surface area (backbone atoms only — not comparable to full-atom values): 12420 Å² total; per-residue (Å²): 127,82,55,90,77,46,45,79,58,93,58,72,56,62,69,62,37,52,50,26,50,52,50,53,67,31,70,41,44,40,51,50,51,55,48,43,63,73,38,46,41,68,66,50,41,51,49,51,53,32,29,68,71,55,54,50,45,33,49,52,31,49,10,59,69,69,70,46,51,60,68,61,40,46,49,56,52,48,53,36,33,75,69,52,38,30,42,70,51,73,60,88,55,38,26,37,35,31,76,56,31,61,67,54,53,50,52,52,60,62,35,48,71,73,69,127,79,57,89,76,47,44,78,59,93,59,72,55,63,70,61,39,50,49,27,50,53,50,53,66,31,72,42,44,41,50,50,51,55,47,42,62,73,39,45,41,69,67,49,39,53,50,51,54,33,29,68,71,54,53,50,45,33,50,51,30,50,11,59,70,67,70,46,50,59,68,59,39,46,50,55,52,48,52,35,35,75,68,51,39,30,45,69,49,73,58,88,54,38,26,35,36,31,76,56,30,60,67,54,50,48,51,54,61,62,34,48,75,73,68

Secondary structure (DSSP, 8-state):
---TTS-SS----HHHHHHHHHHHHSHHHHHHHHHHHHH-SHHHHHHHHHHHHHS-EEHHHHHHHHT--HHHHHHHHHHHHHTTSEEEEEETTEEEEEE--HHHHHHHHHTTTT-/---TTS-SS----HHHHHHHHHHHHSHHHHHHHHHHHHH-SHHHHHHHHHHHHHS-EEHHHHHHHHT--HHHHHHHHHHHHHTTSEEEEEETTEEEEEE--HHHHHHHHHTTTT-

pLDDT: mean 90.08, std 12.57, range [37.47, 98.38]

Foldseek 3Di:
DVPPVDDPDDDDDPVVVVVVVVVCPDPVNVLVCVLCVLQVDPLSVQVLVVCLVVQKDWLVRSCVSSVHDSVVSVVSVVSSVVVQQKDWDDDVPTIMIGGRDPSSSVVCVVCVVVD/DVPPVDDPDDDDDVVVVVVVVVVCPDPVNVLVCVLCVLQVDPLSVQVLVVCLVVQKDWLVRSCVSSVHDSVVSVVSVVSSVVVQQKDWDDDVPTIMIGGRDVSSSVVCVVCVVVD

Radius of gyration: 20.12 Å; Cα contacts (8 Å, |Δi|>4): 317; chains: 2; bounding box: 27×60×46 Å

Organism: Staphylococcus epidermidis (strain ATCC 35984 / DSM 28319 / BCRC 17069 / CCUG 31568 / BM 3577 / RP62A) (NCBI:txid176279)